Protein AF-A0A5M8F4C6-F1 (afdb_monomer)

pLDDT: mean 90.22, std 7.35, range [45.31, 97.31]

Organism: Pseudomonas veronii (NCBI:txid76761)

Solvent-accessible surface area (backbone atoms only — not comparable to full-atom values): 16164 Å² total; per-residue (Å²): 111,45,66,33,50,52,46,32,44,52,56,69,67,57,53,70,74,56,100,53,28,36,60,46,77,47,70,66,42,75,65,40,50,53,27,47,60,62,47,60,88,54,59,69,61,54,20,47,75,80,41,77,49,84,51,96,75,35,29,40,40,31,36,36,54,23,84,49,86,56,13,32,74,28,69,34,70,59,56,46,43,74,74,37,35,48,42,15,62,27,39,79,83,66,48,41,36,30,57,75,73,75,42,43,77,85,50,94,78,77,53,72,68,57,56,48,50,51,51,52,14,48,48,45,46,53,48,55,73,56,32,82,43,71,46,66,77,92,38,90,39,20,31,41,30,30,31,49,38,73,60,59,91,89,42,72,63,46,76,47,82,38,52,33,57,64,56,67,71,52,72,82,37,79,85,70,73,60,65,59,56,52,57,71,65,33,74,94,44,69,86,44,86,66,44,70,58,53,52,50,34,45,36,35,18,50,30,53,52,47,66,76,44,66,86,49,93,55,52,35,46,46,51,45,65,43,39,68,56,31,53,50,44,23,50,51,50,50,51,51,53,56,49,51,55,52,50,54,50,51,53,50,52,52,55,49,51,53,52,53,49,51,53,51,51,52,49,53,50,50,53,49,53,52,53,59,62,46,50,61,54,56,51,51,53,50,58,52,52,67,73,73,109

Nearest PDB structures (foldseek):
  4bid-assembly2_B  TM=5.386E-01  e=2.184E+00  Homo sapiens
  5up3-assembly2_B  TM=4.422E-01  e=2.310E+00  Homo sapiens
  6oyt-assembly2_D  TM=5.563E-01  e=5.663E+00  Homo sapiens
  5v24-assembly1_A  TM=2.985E-01  e=3.825E+00  Homo sapiens

Secondary structure (DSSP, 8-state):
-HHHHHHHHHHTT----BTTEEEEEE---HHHHHHHHHHTT--GGG-EEEEEEE-SS-EEEEEEPPEETTEEEESSHHHHHHH-GGGGGT---SSEEETTTTEETT-SS--HHHHHHHHHHHHHHHHHHHSSEEE-SS-SS--EEEEEEPPBTTBPPEEEEEE----GGGGGS----HHHHHHHH-GGGTTSTTHHHHHHHHHHHHHHHHHHTTTSS-HHHHHHHTHHHHHHHHHHHHHHHHHHHHHHHHHHHHHHHHHHHHHHHHHHHHHHHHHHHHHHHHHHHHHHHHTT-

Foldseek 3Di:
DLVLVLQLCVQQPNADQDPQKGKHKFADDPSNVVSVVVVPPPPCQQWDWPDWDDDNGITITIIRGHPDLQADEAAAPQRVLVVALVLQALDDRARYAHSVVSDHPPDPDDDPLVVLSNVLSVVLVLQCLLAPDWDPDPDPRHIWGKFWDPDDVPRHIDIDTARSRDGSCLSVFDDPDVVVSCVLSPPVCPPPPCSVVLSNLLSNLLVVQCVVPVVDPHSNSSCSRCVVSSVVSSVVSVVVVVVVVVVVVVVVVVVVVVVVVVVVVVVVVVVVVVVVVVVVVVVVVVVVVVVVD

Radius of gyration: 36.65 Å; Cα contacts (8 Å, |Δi|>4): 380; chains: 1; bounding box: 107×31×112 Å

Sequence (293 aa):
MFSNVVALYRAIGAPPIEDGVIRYEGMPTPDIIGTLRMCDGLPAAYGKFEHCSEEADSLDIEFRLPSNESGRFYANLGEFVARNGSLGKGQFPSNVYIVELCWADSDDTEPPTIKALRRVCRLIELLALLAIGVDKDSSQDGFNLFFALPPDGAKPPRTFLLPTQVDAKVLDYELNHLSLLEEILNRKNENKAHLSERKLMIRMAVASVIEKFESEPNLFLVIVREWREVLATYRANLQTYVYSFSFERARREVAQAEIDYGTKLSGVLGDIAGKMLALPISLAGLVVLEKTT

Structure (mmCIF, N/CA/C/O backbone):
data_AF-A0A5M8F4C6-F1
#
_entry.id   AF-A0A5M8F4C6-F1
#
loop_
_atom_site.group_PDB
_atom_site.id
_atom_site.type_symbol
_atom_site.label_atom_id
_atom_site.label_alt_id
_atom_site.label_comp_id
_atom_site.label_asym_id
_atom_site.label_entity_id
_atom_site.label_seq_id
_atom_site.pdbx_PDB_ins_code
_atom_site.Cartn_x
_atom_site.Cartn_y
_atom_site.Cartn_z
_atom_site.occupancy
_atom_site.B_iso_or_equiv
_atom_site.auth_seq_id
_atom_site.auth_comp_id
_atom_site.auth_asym_id
_atom_site.auth_atom_id
_atom_site.pdbx_PDB_model_num
ATOM 1 N N . MET A 1 1 ? 1.045 1.557 -25.525 1.00 89.50 1 MET A N 1
ATOM 2 C CA . MET A 1 1 ? 2.133 2.448 -25.998 1.00 89.50 1 MET A CA 1
ATOM 3 C C . MET A 1 1 ? 3.427 2.104 -25.280 1.00 89.50 1 MET A C 1
ATOM 5 O O . MET A 1 1 ? 4.300 1.558 -25.932 1.00 89.50 1 MET A O 1
ATOM 9 N N . PHE A 1 2 ? 3.531 2.285 -23.957 1.00 94.88 2 PHE A N 1
ATOM 10 C CA . PHE A 1 2 ? 4.700 1.812 -23.195 1.00 94.88 2 PHE A CA 1
ATOM 11 C C . PHE A 1 2 ? 4.947 0.298 -23.330 1.00 94.88 2 PHE A C 1
ATOM 13 O O . PHE A 1 2 ? 6.076 -0.135 -23.533 1.00 94.88 2 PHE A O 1
ATOM 20 N N . SER A 1 3 ? 3.872 -0.494 -23.347 1.00 94.81 3 SER A N 1
ATOM 21 C CA . SER A 1 3 ? 3.888 -1.932 -23.655 1.00 94.81 3 SER A CA 1
ATOM 22 C C . SER A 1 3 ? 4.662 -2.297 -24.932 1.00 94.81 3 SER A C 1
ATOM 24 O O . SER A 1 3 ? 5.288 -3.348 -24.979 1.00 94.81 3 SER A O 1
ATOM 26 N N . ASN A 1 4 ? 4.655 -1.433 -25.957 1.00 95.00 4 ASN A N 1
ATOM 27 C CA . ASN A 1 4 ? 5.359 -1.679 -27.220 1.00 95.00 4 ASN A CA 1
ATOM 28 C C . ASN A 1 4 ? 6.875 -1.548 -27.027 1.00 95.00 4 ASN A C 1
ATOM 30 O O . ASN A 1 4 ? 7.632 -2.358 -27.544 1.00 95.00 4 ASN A O 1
ATOM 34 N N . VAL A 1 5 ? 7.306 -0.567 -26.227 1.00 96.00 5 VAL A N 1
ATOM 35 C CA . VAL A 1 5 ? 8.717 -0.357 -25.865 1.00 96.00 5 VAL A CA 1
ATOM 36 C C . VAL A 1 5 ? 9.234 -1.535 -25.045 1.00 96.00 5 VAL A C 1
ATOM 38 O O . VAL A 1 5 ? 10.330 -2.029 -25.287 1.00 96.00 5 VAL A O 1
ATOM 41 N N . VAL A 1 6 ? 8.422 -2.026 -24.104 1.00 96.88 6 VAL A N 1
ATOM 42 C CA . VAL A 1 6 ? 8.736 -3.238 -23.338 1.00 96.88 6 VAL A CA 1
ATOM 43 C C . VAL A 1 6 ? 8.822 -4.463 -24.251 1.00 96.88 6 VAL A C 1
ATOM 45 O O . VAL A 1 6 ? 9.735 -5.271 -24.095 1.00 96.88 6 VAL A O 1
ATOM 48 N N . ALA A 1 7 ? 7.906 -4.601 -25.214 1.00 95.81 7 ALA A N 1
ATOM 49 C CA . ALA A 1 7 ? 7.938 -5.693 -26.183 1.00 95.81 7 ALA A CA 1
ATOM 50 C C . ALA A 1 7 ? 9.213 -5.654 -27.036 1.00 95.81 7 ALA A C 1
ATOM 52 O O . ALA A 1 7 ? 9.876 -6.680 -27.149 1.00 95.81 7 ALA A O 1
ATOM 53 N N . LEU A 1 8 ? 9.605 -4.478 -27.543 1.00 96.00 8 LEU A N 1
ATOM 54 C CA . LEU A 1 8 ? 10.867 -4.297 -28.265 1.00 96.00 8 LEU A CA 1
ATOM 55 C C . LEU A 1 8 ? 12.067 -4.668 -27.385 1.00 96.00 8 LEU A C 1
ATOM 57 O O . LEU A 1 8 ? 12.893 -5.471 -27.802 1.00 96.00 8 LEU A O 1
ATOM 61 N N . TYR A 1 9 ? 12.129 -4.148 -26.153 1.00 96.81 9 TYR A N 1
ATOM 62 C CA . TYR A 1 9 ? 13.202 -4.452 -25.198 1.00 96.81 9 TYR A CA 1
ATOM 63 C C . TYR A 1 9 ? 13.353 -5.960 -24.944 1.00 96.81 9 TYR A C 1
ATOM 65 O O . TYR A 1 9 ? 14.467 -6.480 -24.910 1.00 96.81 9 TYR A O 1
ATOM 73 N N . ARG A 1 10 ? 12.232 -6.676 -24.797 1.00 96.19 10 ARG A N 1
ATOM 74 C CA . ARG A 1 10 ? 12.213 -8.136 -24.629 1.00 96.19 10 ARG A CA 1
ATOM 75 C C . ARG A 1 10 ? 12.634 -8.867 -25.907 1.00 96.19 10 ARG A C 1
ATOM 77 O O . ARG A 1 10 ? 13.444 -9.786 -25.818 1.00 96.19 10 ARG A O 1
ATOM 84 N N . ALA A 1 11 ? 12.124 -8.455 -27.068 1.00 95.75 11 ALA A N 1
ATOM 85 C CA . ALA A 1 11 ? 12.386 -9.096 -28.359 1.00 95.75 11 ALA A CA 1
ATOM 86 C C . ALA A 1 11 ? 13.872 -9.049 -28.748 1.00 95.75 11 ALA A C 1
ATOM 88 O O . ALA A 1 11 ? 14.409 -10.023 -29.270 1.00 95.75 11 ALA A O 1
ATOM 89 N N . ILE A 1 12 ? 14.562 -7.951 -28.427 1.00 95.00 12 ILE A N 1
ATOM 90 C CA . ILE A 1 12 ? 16.006 -7.799 -28.674 1.00 95.00 12 ILE A CA 1
ATOM 91 C C . ILE A 1 12 ? 16.887 -8.458 -27.593 1.00 95.00 12 ILE A C 1
ATOM 93 O O . ILE A 1 12 ? 18.099 -8.261 -27.569 1.00 95.00 12 ILE A O 1
ATOM 97 N N . GLY A 1 13 ? 16.296 -9.246 -26.688 1.00 94.19 13 GLY A N 1
ATOM 98 C CA . GLY A 1 13 ? 17.025 -10.044 -25.699 1.00 94.19 13 GLY A CA 1
ATOM 99 C C . GLY A 1 13 ? 17.333 -9.338 -24.378 1.00 94.19 13 GLY A C 1
ATOM 100 O O . GLY A 1 13 ? 18.226 -9.786 -23.665 1.00 94.19 13 GLY A O 1
ATOM 101 N N . ALA A 1 14 ? 16.605 -8.267 -24.036 1.00 95.12 14 ALA A N 1
ATOM 102 C CA . ALA A 1 14 ? 16.775 -7.497 -22.800 1.00 95.12 14 ALA A CA 1
ATOM 103 C C . ALA A 1 14 ? 18.234 -7.047 -22.545 1.00 95.12 14 ALA A C 1
ATOM 105 O O . ALA A 1 14 ? 18.819 -7.388 -21.512 1.00 95.12 14 ALA A O 1
ATOM 106 N N . PRO A 1 15 ? 18.842 -6.281 -23.474 1.00 95.50 15 PRO A N 1
ATOM 107 C CA . PRO A 1 15 ? 20.208 -5.790 -23.330 1.00 95.50 15 PRO A CA 1
ATOM 108 C C . PRO A 1 15 ? 20.369 -4.922 -22.070 1.00 95.50 15 PRO A C 1
ATOM 110 O O . PRO A 1 15 ? 19.382 -4.408 -21.521 1.00 95.50 15 PRO A O 1
ATOM 113 N N . PRO A 1 16 ? 21.610 -4.730 -21.593 1.00 94.31 16 PRO A N 1
ATOM 114 C CA . PRO A 1 16 ? 21.874 -3.809 -20.497 1.00 94.31 16 PRO A CA 1
ATOM 115 C C . PRO A 1 16 ? 21.405 -2.392 -20.855 1.00 94.31 16 PRO A C 1
ATOM 117 O O . PRO A 1 16 ? 21.488 -1.958 -22.004 1.00 94.31 16 PRO A O 1
ATOM 120 N N . ILE A 1 17 ? 20.898 -1.680 -19.849 1.00 95.19 17 ILE A N 1
ATOM 121 C CA . ILE A 1 17 ? 20.478 -0.284 -19.977 1.00 95.19 17 ILE A CA 1
ATOM 122 C C . ILE A 1 17 ? 21.630 0.594 -19.484 1.00 95.19 17 ILE A C 1
ATOM 124 O O . ILE A 1 17 ? 21.911 0.629 -18.286 1.00 95.19 17 ILE A O 1
ATOM 128 N N . GLU A 1 18 ? 22.269 1.321 -20.396 1.00 94.00 18 GLU A N 1
ATOM 129 C CA . GLU A 1 18 ? 23.389 2.223 -20.111 1.00 94.00 18 GLU A CA 1
ATOM 130 C C . GLU A 1 18 ? 22.936 3.669 -20.322 1.00 94.00 18 GLU A C 1
ATOM 132 O O . GLU A 1 18 ? 22.493 4.033 -21.407 1.00 94.00 18 GLU A O 1
ATOM 137 N N . ASP A 1 19 ? 22.965 4.494 -19.271 1.00 90.75 19 ASP A N 1
ATOM 138 C CA . ASP A 1 19 ? 22.516 5.898 -19.313 1.00 90.75 19 ASP A CA 1
ATOM 139 C C . ASP A 1 19 ? 21.110 6.105 -19.924 1.00 90.75 19 ASP A C 1
ATOM 141 O O . ASP A 1 19 ? 20.799 7.123 -20.553 1.00 90.75 19 ASP A O 1
ATOM 145 N N . GLY A 1 20 ? 20.226 5.123 -19.706 1.00 92.12 20 GLY A N 1
ATOM 146 C CA . GLY A 1 20 ? 18.858 5.114 -20.230 1.00 92.12 20 GLY A CA 1
ATOM 147 C C . GLY A 1 20 ? 18.755 4.738 -21.709 1.00 92.12 20 GLY A C 1
ATOM 148 O O . GLY A 1 20 ? 17.712 4.972 -22.317 1.00 92.12 20 GLY A O 1
ATOM 149 N N . VAL A 1 21 ? 19.810 4.174 -22.292 1.00 95.88 21 VAL A N 1
ATOM 150 C CA . VAL A 1 21 ? 19.875 3.731 -23.684 1.00 95.88 21 VAL A CA 1
ATOM 151 C C . VAL A 1 21 ? 20.092 2.221 -23.729 1.00 95.88 21 VAL A C 1
ATOM 153 O O . VAL A 1 21 ? 20.826 1.658 -22.919 1.00 95.8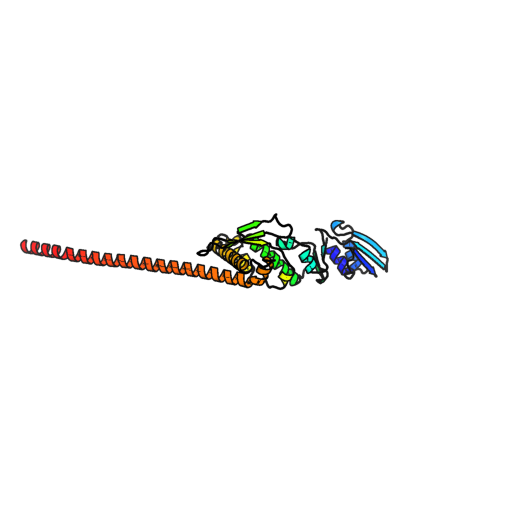8 21 VAL A O 1
ATOM 156 N N . ILE A 1 22 ? 19.419 1.567 -24.670 1.00 96.50 22 ILE A N 1
ATOM 157 C CA . ILE A 1 22 ? 19.623 0.158 -25.005 1.00 96.50 22 ILE A CA 1
ATOM 158 C C . ILE A 1 22 ? 20.240 0.060 -26.391 1.00 96.50 22 ILE A C 1
ATOM 160 O O . ILE A 1 22 ? 19.887 0.834 -27.285 1.00 96.50 22 ILE A O 1
ATOM 164 N N . ARG A 1 23 ? 21.152 -0.898 -26.553 1.00 96.81 23 ARG A N 1
ATOM 165 C CA . ARG A 1 23 ? 21.832 -1.176 -27.817 1.00 96.81 23 ARG A CA 1
ATOM 166 C C . ARG A 1 23 ? 21.650 -2.630 -28.209 1.00 96.81 23 ARG A C 1
ATOM 168 O O . ARG A 1 23 ? 21.710 -3.511 -27.350 1.00 96.81 23 ARG A O 1
ATOM 175 N N . TYR A 1 24 ? 21.432 -2.864 -29.493 1.00 96.06 24 TYR A N 1
ATOM 176 C CA . TYR A 1 24 ? 21.318 -4.195 -30.069 1.00 96.06 24 TYR A CA 1
ATOM 177 C C . TYR A 1 24 ? 21.951 -4.217 -31.454 1.00 96.06 24 TYR A C 1
ATOM 179 O O . TYR A 1 24 ? 21.626 -3.375 -32.280 1.00 96.06 24 TYR A O 1
ATOM 187 N N . GLU A 1 25 ? 22.786 -5.222 -31.697 1.00 95.25 25 GLU A N 1
ATOM 188 C CA . GLU A 1 25 ? 23.365 -5.530 -33.001 1.00 95.25 25 GLU A CA 1
ATOM 189 C C . GLU A 1 25 ? 23.147 -7.027 -33.261 1.00 95.25 25 GLU A C 1
ATOM 191 O O . GLU A 1 25 ? 23.550 -7.871 -32.451 1.00 95.25 25 GLU A O 1
ATOM 196 N N . GLY A 1 26 ? 22.461 -7.382 -34.347 1.00 93.94 26 GLY A N 1
ATOM 197 C CA . GLY A 1 26 ? 22.163 -8.783 -34.643 1.00 93.94 26 GLY A CA 1
ATOM 198 C C . GLY A 1 26 ? 21.270 -9.010 -35.858 1.00 93.94 26 GLY A C 1
ATOM 199 O O . GLY A 1 26 ? 21.045 -8.117 -36.666 1.00 93.94 26 GLY A O 1
ATOM 200 N N . MET A 1 27 ? 20.765 -10.237 -36.004 1.00 93.00 27 MET A N 1
ATOM 201 C CA . MET A 1 27 ? 19.901 -10.613 -37.128 1.00 93.00 27 MET A CA 1
ATOM 202 C C . MET A 1 27 ? 18.476 -10.058 -36.950 1.00 93.00 27 MET A C 1
ATOM 204 O O . MET A 1 27 ? 17.870 -10.282 -35.895 1.00 93.00 27 MET A O 1
ATOM 208 N N . PRO A 1 28 ? 17.873 -9.444 -37.984 1.00 92.94 28 PRO A N 1
ATOM 209 C CA . PRO A 1 28 ? 16.474 -9.039 -37.940 1.00 92.94 28 PRO A CA 1
ATOM 210 C C . PRO A 1 28 ? 15.563 -10.275 -37.935 1.00 92.94 28 PRO A C 1
ATOM 212 O O . PRO A 1 28 ? 15.425 -10.982 -38.934 1.00 92.94 28 PRO A O 1
ATOM 215 N N . THR A 1 29 ? 14.914 -10.558 -36.805 1.00 93.75 29 THR A N 1
ATOM 216 C CA . THR A 1 29 ? 13.866 -11.591 -36.740 1.00 93.75 29 THR A CA 1
ATOM 217 C C . THR A 1 29 ? 12.488 -10.973 -37.000 1.00 93.75 29 THR A C 1
ATOM 219 O O . THR A 1 29 ? 12.286 -9.795 -36.698 1.00 93.75 29 THR A O 1
ATOM 222 N N . PRO A 1 30 ? 11.496 -11.736 -37.504 1.00 92.69 30 PRO A N 1
ATOM 223 C CA . PRO A 1 30 ? 10.143 -11.212 -37.708 1.00 92.69 30 PRO A CA 1
ATOM 224 C C . PRO A 1 30 ? 9.510 -10.608 -36.444 1.00 92.69 30 PRO A C 1
ATOM 226 O O . PRO A 1 30 ? 8.735 -9.661 -36.543 1.00 92.69 30 PRO A O 1
ATOM 229 N N . ASP A 1 31 ? 9.860 -11.134 -35.266 1.00 93.75 31 ASP A N 1
ATOM 230 C CA . ASP A 1 31 ? 9.397 -10.631 -33.968 1.00 93.75 31 ASP A CA 1
ATOM 231 C C . ASP A 1 31 ? 10.028 -9.272 -33.615 1.00 93.75 31 ASP A C 1
ATOM 233 O O . ASP A 1 31 ? 9.321 -8.315 -33.287 1.00 93.75 31 ASP A O 1
ATOM 237 N N . ILE A 1 32 ? 11.351 -9.142 -33.782 1.00 94.19 32 ILE A N 1
ATOM 238 C CA . ILE A 1 32 ? 12.057 -7.870 -33.567 1.00 94.19 32 ILE A CA 1
ATOM 239 C C . ILE A 1 32 ? 11.550 -6.808 -34.547 1.00 94.19 32 ILE A C 1
ATOM 241 O O . ILE A 1 32 ? 11.232 -5.697 -34.136 1.00 94.19 32 ILE A O 1
ATOM 245 N N . ILE A 1 33 ? 11.399 -7.143 -35.830 1.00 93.38 33 ILE A N 1
ATOM 246 C CA . ILE A 1 33 ? 10.886 -6.192 -36.823 1.00 93.38 33 ILE A CA 1
ATOM 247 C C . ILE A 1 33 ? 9.436 -5.806 -36.513 1.00 93.38 33 ILE A C 1
ATOM 249 O O . ILE A 1 33 ? 9.089 -4.627 -36.567 1.00 93.38 33 ILE A O 1
ATOM 253 N N . GLY A 1 34 ? 8.587 -6.765 -36.131 1.00 93.50 34 GLY A N 1
ATOM 254 C CA . GLY A 1 34 ? 7.210 -6.485 -35.726 1.00 93.50 34 GLY A CA 1
ATOM 255 C C . GLY A 1 34 ? 7.132 -5.509 -34.549 1.00 93.50 34 GLY A C 1
ATOM 256 O O . GLY A 1 34 ? 6.378 -4.537 -34.603 1.00 93.50 34 GLY A O 1
ATOM 257 N N . THR A 1 35 ? 7.943 -5.723 -33.510 1.00 93.94 35 THR A N 1
ATOM 258 C CA . THR A 1 35 ? 8.003 -4.833 -32.338 1.00 93.94 35 THR A CA 1
ATOM 259 C C . THR A 1 35 ? 8.628 -3.476 -32.646 1.00 93.94 35 THR A C 1
ATOM 261 O O . THR A 1 35 ? 8.115 -2.460 -32.177 1.00 93.94 35 THR A O 1
ATOM 264 N N . LEU A 1 36 ? 9.642 -3.425 -33.509 1.00 93.38 36 LEU A N 1
ATOM 265 C CA . LEU A 1 36 ? 10.260 -2.187 -33.980 1.00 93.38 36 LEU A CA 1
ATOM 266 C C . LEU A 1 36 ? 9.250 -1.302 -34.722 1.00 93.38 36 LEU A C 1
ATOM 268 O O . LEU A 1 36 ? 9.090 -0.134 -34.375 1.00 93.38 36 LEU A O 1
ATOM 272 N N . ARG A 1 37 ? 8.467 -1.873 -35.647 1.00 93.44 37 ARG A N 1
ATOM 273 C CA . ARG A 1 37 ? 7.394 -1.140 -36.348 1.00 93.44 37 ARG A CA 1
ATOM 274 C C . ARG A 1 37 ? 6.289 -0.644 -35.412 1.00 93.44 37 ARG A C 1
ATOM 276 O O . ARG A 1 37 ? 5.663 0.369 -35.697 1.00 93.44 37 ARG A O 1
ATOM 283 N N . MET A 1 38 ? 6.035 -1.320 -34.288 1.00 91.69 38 MET A N 1
ATOM 284 C CA . MET A 1 38 ? 5.097 -0.832 -33.260 1.00 91.69 38 MET A CA 1
ATOM 285 C C . MET A 1 38 ? 5.646 0.345 -32.440 1.00 91.69 38 MET A C 1
ATOM 287 O O . MET A 1 38 ? 4.874 1.018 -31.745 1.00 91.69 38 MET A O 1
ATOM 291 N N . CYS A 1 39 ? 6.962 0.558 -32.478 1.00 91.56 39 CYS A N 1
ATOM 292 C CA . CYS A 1 39 ? 7.637 1.702 -31.878 1.00 91.56 39 CYS A CA 1
ATOM 293 C C . CYS A 1 39 ? 7.785 2.880 -32.855 1.00 91.56 39 CYS A C 1
ATOM 295 O O . CYS A 1 39 ? 7.960 4.015 -32.401 1.00 91.56 39 CYS A O 1
ATOM 297 N N . ASP A 1 40 ? 7.645 2.644 -34.164 1.00 86.38 40 ASP A N 1
ATOM 298 C CA . ASP A 1 40 ? 7.633 3.699 -35.176 1.00 86.38 40 ASP A CA 1
ATOM 299 C C . ASP A 1 40 ? 6.468 4.672 -34.941 1.00 86.38 40 ASP A C 1
ATOM 301 O O . ASP A 1 40 ? 5.300 4.297 -34.837 1.00 86.38 40 ASP A O 1
ATOM 305 N N . GLY A 1 41 ? 6.789 5.963 -34.842 1.00 82.50 41 GLY A N 1
ATOM 306 C CA . GLY A 1 41 ? 5.794 7.017 -34.635 1.00 82.50 41 GLY A CA 1
ATOM 307 C C . GLY A 1 41 ? 5.247 7.125 -33.208 1.00 82.50 41 GLY A C 1
ATOM 308 O O . GLY A 1 41 ? 4.307 7.894 -32.984 1.00 82.50 41 GLY A O 1
ATOM 309 N N . LEU A 1 42 ? 5.823 6.416 -32.227 1.00 89.81 42 LEU A N 1
ATOM 310 C CA . LEU A 1 42 ? 5.516 6.685 -30.823 1.00 89.81 42 LEU A CA 1
ATOM 311 C C . LEU A 1 42 ? 5.891 8.134 -30.455 1.00 89.81 42 LEU A C 1
ATOM 313 O O . LEU A 1 42 ? 6.923 8.645 -30.898 1.00 89.81 42 LEU A O 1
ATOM 317 N N . PRO A 1 43 ? 5.093 8.812 -29.607 1.00 91.69 43 PRO A N 1
ATOM 318 C CA . PRO A 1 43 ? 5.488 10.097 -29.047 1.00 91.69 43 PRO A CA 1
ATOM 319 C C . PRO A 1 43 ? 6.832 9.988 -28.320 1.00 91.69 43 PRO A C 1
ATOM 321 O O . PRO A 1 43 ? 7.051 9.027 -27.585 1.00 91.69 43 PRO A O 1
ATOM 324 N N . ALA A 1 44 ? 7.672 11.023 -28.421 1.00 89.12 44 ALA A N 1
ATOM 325 C CA . ALA A 1 44 ? 9.001 11.060 -27.794 1.00 89.12 44 ALA A CA 1
ATOM 326 C C . ALA A 1 44 ? 8.992 10.800 -26.272 1.00 89.12 44 ALA A C 1
ATOM 328 O O . ALA A 1 44 ? 10.007 10.420 -25.693 1.00 89.12 44 ALA A O 1
ATOM 329 N N . ALA A 1 45 ? 7.840 10.978 -25.614 1.00 92.38 45 ALA A N 1
ATOM 330 C CA . ALA A 1 45 ? 7.646 10.644 -24.207 1.00 92.38 45 ALA A CA 1
ATOM 331 C C . ALA A 1 45 ? 7.841 9.146 -23.898 1.00 92.38 45 ALA A C 1
ATOM 333 O O . ALA A 1 45 ? 8.238 8.825 -22.781 1.00 92.38 45 ALA A O 1
ATOM 334 N N . TYR A 1 46 ? 7.616 8.252 -24.868 1.00 92.75 46 TYR A N 1
ATOM 335 C CA . TYR A 1 46 ? 7.817 6.802 -24.741 1.00 92.75 46 TYR A CA 1
ATOM 336 C C . TYR A 1 46 ? 9.223 6.343 -25.155 1.00 92.75 46 TYR A C 1
ATOM 338 O O . TYR A 1 46 ? 9.495 5.148 -25.167 1.00 92.75 46 TYR A O 1
ATOM 346 N N . GLY A 1 47 ? 10.122 7.277 -25.461 1.00 91.44 47 GLY A N 1
ATOM 347 C CA . GLY A 1 47 ? 11.463 6.987 -25.950 1.00 91.44 47 GLY A CA 1
ATOM 348 C C . GLY A 1 47 ? 11.654 7.408 -27.402 1.00 91.44 47 GLY A C 1
ATOM 349 O O . GLY A 1 47 ? 10.728 7.884 -28.062 1.00 91.44 47 GLY A O 1
ATOM 350 N N . LYS A 1 48 ? 12.889 7.284 -27.881 1.00 93.19 48 LYS A N 1
ATOM 351 C CA . LYS A 1 48 ? 13.275 7.661 -29.245 1.00 93.19 48 LYS A CA 1
ATOM 352 C C . LYS A 1 48 ? 14.390 6.753 -29.754 1.00 93.19 48 LYS A C 1
ATOM 354 O O . LYS A 1 48 ? 15.299 6.417 -28.997 1.00 93.19 48 LYS A O 1
ATOM 359 N N . PHE A 1 49 ? 14.353 6.428 -31.041 1.00 92.94 49 PHE A N 1
ATOM 360 C CA . PHE A 1 49 ? 15.513 5.870 -31.730 1.00 92.94 49 PHE A CA 1
ATOM 361 C C . PHE A 1 49 ? 16.576 6.965 -31.865 1.00 92.94 49 PHE A C 1
ATOM 363 O O . PHE A 1 49 ? 16.297 8.049 -32.382 1.00 92.94 49 PHE A O 1
ATOM 370 N N . GLU A 1 50 ? 17.771 6.706 -31.345 1.00 92.69 50 GLU A N 1
ATOM 371 C CA . GLU A 1 50 ? 18.958 7.537 -31.583 1.00 92.69 50 GLU A CA 1
ATOM 372 C C . GLU A 1 50 ? 19.702 7.037 -32.823 1.00 92.69 50 GLU A C 1
ATOM 374 O O . GLU A 1 50 ? 20.170 7.843 -33.627 1.00 92.69 50 GLU A O 1
ATOM 379 N N . HIS A 1 51 ? 19.699 5.717 -33.022 1.00 92.69 51 HIS A N 1
ATOM 380 C CA . HIS A 1 51 ? 20.162 5.050 -34.226 1.00 92.69 51 HIS A CA 1
ATOM 381 C C . HIS A 1 51 ? 19.252 3.861 -34.555 1.00 92.69 51 HIS A C 1
ATOM 383 O O . HIS A 1 51 ? 18.750 3.180 -33.661 1.00 92.69 51 HIS A O 1
ATOM 389 N N . CYS A 1 52 ? 19.011 3.634 -35.842 1.00 92.81 52 CYS A N 1
ATOM 390 C CA . CYS A 1 52 ? 18.325 2.450 -36.340 1.00 92.81 52 CYS A CA 1
ATOM 391 C C . CYS A 1 52 ? 18.787 2.205 -37.779 1.00 92.81 52 CYS A C 1
ATOM 393 O O . CYS A 1 52 ? 18.500 3.021 -38.658 1.00 92.81 52 CYS A O 1
ATOM 395 N N . SER A 1 53 ? 19.491 1.102 -38.011 1.00 92.56 53 SER A N 1
ATOM 396 C CA . SER A 1 53 ? 19.902 0.640 -39.335 1.00 92.56 53 SER A CA 1
ATOM 397 C C . SER A 1 53 ? 19.371 -0.769 -39.555 1.00 92.56 53 SER A C 1
ATOM 399 O O . SER A 1 53 ? 19.682 -1.678 -38.791 1.00 92.56 53 SER A O 1
ATOM 401 N N . GLU A 1 54 ? 18.545 -0.940 -40.583 1.00 91.19 54 GLU A N 1
ATOM 402 C CA . GLU A 1 54 ? 17.914 -2.212 -40.932 1.00 91.19 54 GLU A CA 1
ATOM 403 C C . GLU A 1 54 ? 18.362 -2.628 -42.337 1.00 91.19 54 GLU A C 1
ATOM 405 O O . GLU A 1 54 ? 18.020 -1.987 -43.333 1.00 91.19 54 GLU A O 1
ATOM 410 N N . GLU A 1 55 ? 19.126 -3.714 -42.408 1.00 89.56 55 GLU A N 1
ATOM 411 C CA . GLU A 1 55 ? 19.553 -4.391 -43.630 1.00 89.56 55 GLU A CA 1
ATOM 412 C C . GLU A 1 55 ? 18.983 -5.819 -43.667 1.00 89.56 55 GLU A C 1
ATOM 414 O O . GLU A 1 55 ? 18.396 -6.298 -42.699 1.00 89.56 55 GLU A O 1
ATOM 419 N N . ALA A 1 56 ? 19.144 -6.530 -44.788 1.00 85.00 56 ALA A N 1
ATOM 420 C CA . ALA A 1 56 ? 18.568 -7.871 -44.953 1.00 85.00 56 ALA A CA 1
ATOM 421 C C . ALA A 1 56 ? 19.069 -8.887 -43.904 1.00 85.00 56 ALA A C 1
ATOM 423 O O . ALA A 1 56 ? 18.283 -9.705 -43.432 1.00 85.00 56 ALA A O 1
ATOM 424 N N . ASP A 1 57 ? 20.348 -8.797 -43.526 1.00 90.81 57 ASP A N 1
ATOM 425 C CA . ASP A 1 57 ? 21.020 -9.734 -42.614 1.00 90.81 57 ASP A CA 1
ATOM 426 C C . ASP A 1 57 ? 21.612 -9.037 -41.372 1.00 90.81 57 ASP A C 1
ATOM 428 O O . ASP A 1 57 ? 22.376 -9.641 -40.624 1.00 90.81 57 ASP A O 1
ATOM 432 N N . SER A 1 58 ? 21.299 -7.759 -41.146 1.00 92.88 58 SER A N 1
ATOM 433 C CA . SER A 1 58 ? 21.849 -6.991 -40.025 1.00 92.88 58 SER A CA 1
ATOM 434 C C . SER A 1 58 ? 20.857 -5.948 -39.527 1.00 92.88 58 SER A C 1
ATOM 436 O O . SER A 1 58 ? 20.190 -5.280 -40.315 1.00 92.88 58 SER A O 1
ATOM 438 N N . LEU A 1 59 ? 20.765 -5.811 -38.211 1.00 94.38 59 LEU A N 1
ATOM 439 C CA . LEU A 1 59 ? 19.945 -4.833 -37.521 1.00 94.38 59 LEU A CA 1
ATOM 440 C C . LEU A 1 59 ? 20.755 -4.223 -36.381 1.00 94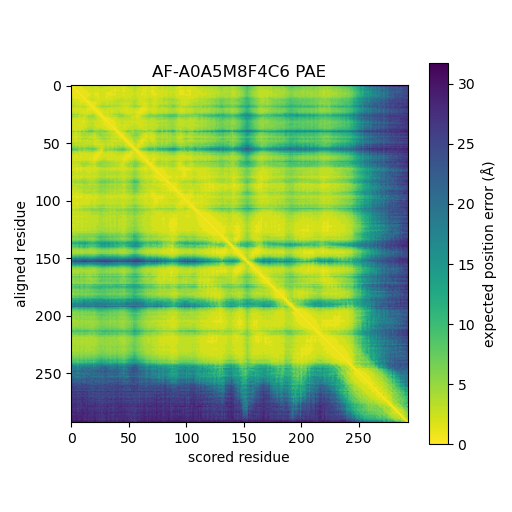.38 59 LEU A C 1
ATOM 442 O O . LEU A 1 59 ? 21.157 -4.935 -35.461 1.00 94.38 59 LEU A O 1
ATOM 446 N N . ASP A 1 60 ? 20.943 -2.909 -36.447 1.00 95.81 60 ASP A N 1
ATOM 447 C CA . ASP A 1 60 ? 21.581 -2.100 -35.409 1.00 95.81 60 ASP A CA 1
ATOM 448 C C . ASP A 1 60 ? 20.562 -1.099 -34.851 1.00 95.81 60 ASP A C 1
ATOM 450 O O . ASP A 1 60 ? 19.944 -0.334 -35.598 1.00 95.81 60 ASP A O 1
ATOM 454 N N . ILE A 1 61 ? 20.342 -1.137 -33.538 1.00 95.31 61 ILE A N 1
ATOM 455 C CA . ILE A 1 61 ? 19.379 -0.300 -32.826 1.00 95.31 61 ILE A CA 1
ATOM 456 C C . ILE A 1 61 ? 20.071 0.353 -31.636 1.00 95.31 61 ILE A C 1
ATOM 458 O O . ILE A 1 61 ? 20.555 -0.327 -30.733 1.00 95.31 61 ILE A O 1
ATOM 462 N N . GLU A 1 62 ? 19.966 1.677 -31.558 1.00 96.50 62 GLU A N 1
ATOM 463 C CA . GLU A 1 62 ? 20.196 2.448 -30.342 1.00 96.50 62 GLU A CA 1
ATOM 464 C C . GLU A 1 62 ? 18.899 3.166 -29.967 1.00 96.50 62 GLU A C 1
ATOM 466 O O . GLU A 1 62 ? 18.442 4.080 -30.662 1.00 96.50 62 GLU A O 1
ATOM 471 N N . PHE A 1 63 ? 18.278 2.748 -28.865 1.00 95.31 63 PHE A N 1
ATOM 472 C CA . PHE A 1 63 ? 16.994 3.285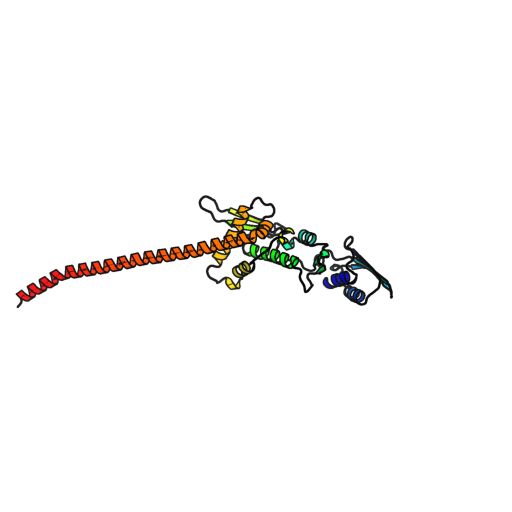 -28.424 1.00 95.31 63 PHE A CA 1
ATOM 473 C C . PHE A 1 63 ? 17.111 3.897 -27.032 1.00 95.31 63 PHE A C 1
ATOM 475 O O . PHE A 1 63 ? 17.496 3.235 -26.068 1.00 95.31 63 PHE A O 1
ATOM 482 N N . ARG A 1 64 ? 16.728 5.168 -26.896 1.00 95.56 64 ARG A N 1
ATOM 483 C CA . ARG A 1 64 ? 16.627 5.836 -25.598 1.00 95.56 64 ARG A CA 1
ATOM 484 C C . ARG A 1 64 ? 15.285 5.516 -24.959 1.00 95.56 64 ARG A C 1
ATOM 486 O O . ARG A 1 64 ? 14.239 5.912 -25.475 1.00 95.56 64 ARG A O 1
ATOM 493 N N . LEU A 1 65 ? 15.334 4.852 -23.813 1.00 95.56 65 LEU A N 1
ATOM 494 C CA . LEU A 1 65 ? 14.171 4.467 -23.028 1.00 95.56 65 LEU A CA 1
ATOM 495 C C . LEU A 1 65 ? 13.508 5.676 -22.353 1.00 95.56 65 LEU A C 1
ATOM 497 O O . LEU A 1 65 ? 14.169 6.674 -22.043 1.00 95.56 65 LEU A O 1
ATOM 501 N N . PRO A 1 66 ? 12.194 5.598 -22.088 1.00 94.50 66 PRO A N 1
ATOM 502 C CA . PRO A 1 66 ? 11.500 6.636 -21.352 1.00 94.50 66 PRO A CA 1
ATOM 503 C C . PRO A 1 66 ? 11.923 6.618 -19.877 1.00 94.50 66 PRO A C 1
ATOM 505 O O . PRO A 1 66 ? 12.134 5.570 -19.261 1.00 94.50 66 PRO A O 1
ATOM 508 N N . SER A 1 67 ? 12.046 7.813 -19.308 1.00 90.50 67 SER A N 1
ATOM 509 C CA . SER A 1 67 ? 12.426 8.040 -17.911 1.00 90.50 67 SER A CA 1
ATOM 510 C C . SER A 1 67 ? 11.455 8.994 -17.207 1.00 90.50 67 SER A C 1
ATOM 512 O O . SER A 1 67 ? 11.824 9.696 -16.266 1.00 90.50 67 SER A O 1
ATOM 514 N N . ASN A 1 68 ? 10.194 9.016 -17.638 1.00 90.50 68 ASN A N 1
ATOM 515 C CA . ASN A 1 68 ? 9.161 9.964 -17.209 1.00 90.50 68 ASN A CA 1
ATOM 516 C C . ASN A 1 68 ? 7.850 9.231 -16.842 1.00 90.50 68 ASN A C 1
ATOM 518 O O . ASN A 1 68 ? 7.822 8.010 -16.735 1.00 90.50 68 ASN A O 1
ATOM 522 N N . GLU 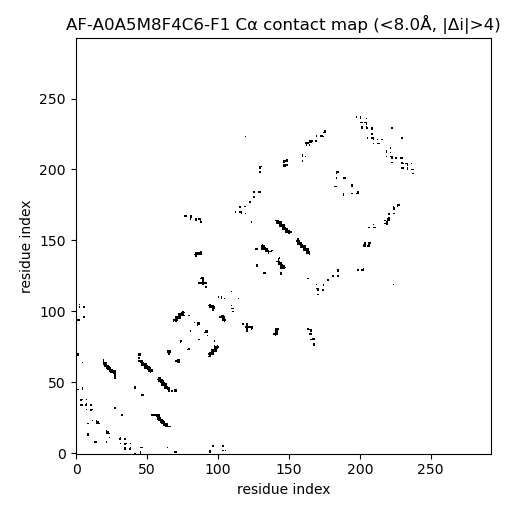A 1 69 ? 6.761 9.970 -16.630 1.00 86.81 69 GLU A N 1
ATOM 523 C CA . GLU A 1 69 ? 5.453 9.415 -16.234 1.00 86.81 69 GLU A CA 1
ATOM 524 C C . GLU A 1 69 ? 4.785 8.536 -17.311 1.00 86.81 69 GLU A C 1
ATOM 526 O O . GLU A 1 69 ? 3.909 7.730 -17.005 1.00 86.81 69 GLU A O 1
ATOM 531 N N . SER A 1 70 ? 5.198 8.663 -18.577 1.00 91.06 70 SER A N 1
ATOM 532 C CA . SER A 1 70 ? 4.707 7.828 -19.685 1.00 91.06 70 SER A CA 1
ATOM 533 C C . SER A 1 70 ? 5.332 6.434 -19.694 1.00 91.06 70 SER A C 1
ATOM 535 O O . SER A 1 70 ? 4.850 5.551 -20.401 1.00 91.06 70 SER A O 1
ATOM 537 N N . GLY A 1 71 ? 6.411 6.226 -18.941 1.00 93.50 71 GLY A N 1
ATOM 538 C CA . GLY A 1 71 ? 7.119 4.960 -18.906 1.00 93.50 71 GLY A CA 1
ATOM 539 C C . GLY A 1 71 ? 8.446 5.062 -18.180 1.00 93.50 71 GLY A C 1
ATOM 540 O O . GLY A 1 71 ? 9.210 6.005 -18.409 1.00 93.50 71 GLY A O 1
ATOM 541 N N . ARG A 1 72 ? 8.750 4.073 -17.339 1.00 95.25 72 ARG A N 1
ATOM 542 C CA . ARG A 1 72 ? 10.062 3.982 -16.697 1.00 95.25 72 ARG A CA 1
ATOM 543 C C . ARG A 1 72 ? 10.492 2.537 -16.467 1.00 95.25 72 ARG A C 1
ATOM 545 O O . ARG A 1 72 ? 9.700 1.678 -16.080 1.00 95.25 72 ARG A O 1
ATOM 552 N N . PHE A 1 73 ? 11.781 2.310 -16.693 1.00 96.31 73 PHE A N 1
ATOM 553 C CA . PHE A 1 73 ? 12.477 1.059 -16.425 1.00 96.31 73 PHE A CA 1
ATOM 554 C C . PHE A 1 73 ? 13.208 1.156 -15.085 1.00 96.31 73 PHE A C 1
ATOM 556 O O . PHE A 1 73 ? 13.792 2.193 -14.767 1.00 96.31 73 PHE A O 1
ATOM 563 N N . TYR A 1 74 ? 13.178 0.070 -14.323 1.00 95.88 74 TYR A N 1
ATOM 564 C CA . TYR A 1 74 ? 13.856 -0.074 -13.040 1.00 95.88 74 TYR A CA 1
ATOM 565 C C . TYR A 1 74 ? 14.675 -1.358 -13.074 1.00 95.88 74 TYR A C 1
ATOM 567 O O . TYR A 1 74 ? 14.180 -2.394 -13.521 1.00 95.88 74 TYR A O 1
ATOM 575 N N . ALA A 1 75 ? 15.915 -1.314 -12.597 1.00 94.69 75 ALA A N 1
ATOM 576 C CA . ALA A 1 75 ? 16.786 -2.482 -12.593 1.00 94.69 75 ALA A CA 1
ATOM 577 C C . ALA A 1 75 ? 16.234 -3.579 -11.673 1.00 94.69 75 ALA A C 1
ATOM 579 O O . ALA A 1 75 ? 16.182 -4.745 -12.054 1.00 94.69 75 ALA A O 1
ATOM 580 N N . ASN A 1 76 ? 15.776 -3.192 -10.481 1.00 94.62 76 ASN A N 1
ATOM 581 C CA . ASN A 1 76 ? 15.261 -4.101 -9.462 1.00 94.62 76 ASN A CA 1
ATOM 582 C C . ASN A 1 76 ? 14.137 -3.462 -8.635 1.00 94.62 76 ASN A C 1
ATOM 584 O O . ASN A 1 76 ? 13.813 -2.277 -8.764 1.00 94.62 76 ASN A O 1
ATOM 588 N N . LEU A 1 77 ? 13.544 -4.270 -7.756 1.00 93.44 77 LEU A N 1
ATOM 589 C CA . LEU A 1 77 ? 12.430 -3.849 -6.912 1.00 93.44 77 LEU A CA 1
ATOM 590 C C . LEU A 1 77 ? 12.825 -2.787 -5.872 1.00 93.44 77 LEU A C 1
ATOM 592 O O . LEU A 1 77 ? 12.015 -1.922 -5.549 1.00 93.44 77 LEU A O 1
ATOM 596 N N . GLY A 1 78 ? 14.063 -2.817 -5.371 1.00 93.56 78 GLY A N 1
ATOM 597 C CA . GLY A 1 78 ? 14.567 -1.811 -4.433 1.00 93.56 78 GLY A CA 1
ATOM 598 C C . GLY A 1 78 ? 14.636 -0.422 -5.066 1.00 93.56 78 GLY A C 1
ATOM 599 O O . GLY A 1 78 ? 14.161 0.550 -4.480 1.00 93.56 78 GLY A O 1
ATOM 600 N N . GLU A 1 79 ? 15.147 -0.335 -6.297 1.00 94.12 79 GLU A N 1
ATOM 601 C CA . GLU A 1 79 ? 15.143 0.902 -7.082 1.00 94.12 79 GLU A CA 1
ATOM 602 C C . GLU 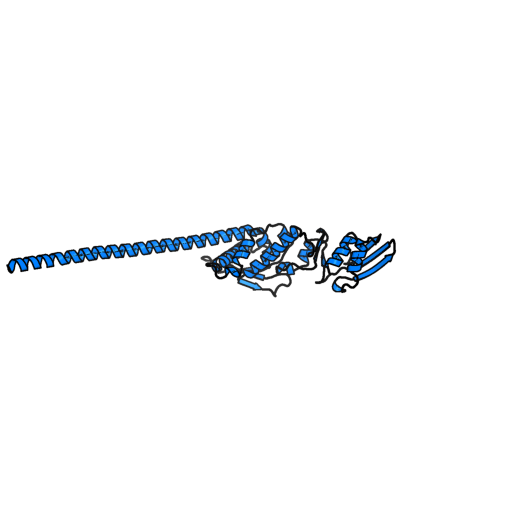A 1 79 ? 13.712 1.381 -7.353 1.00 94.12 79 GLU A C 1
ATOM 604 O O . GLU A 1 79 ? 13.415 2.568 -7.195 1.00 94.12 79 GLU A O 1
ATOM 609 N N . PHE A 1 80 ? 12.817 0.459 -7.722 1.00 94.81 80 PHE A N 1
ATOM 610 C CA . PHE A 1 80 ? 11.408 0.771 -7.938 1.00 94.81 80 PHE A CA 1
ATOM 611 C C . PHE A 1 80 ? 10.766 1.399 -6.697 1.00 94.81 80 PHE A C 1
ATOM 613 O O . PHE A 1 80 ? 10.131 2.445 -6.810 1.00 94.81 80 PHE A O 1
ATOM 620 N N . VAL A 1 81 ? 10.961 0.817 -5.512 1.00 94.06 81 VAL A N 1
ATOM 621 C CA . VAL A 1 81 ? 10.397 1.358 -4.268 1.00 94.06 81 VAL A CA 1
ATOM 622 C C . VAL A 1 81 ? 11.009 2.718 -3.925 1.00 94.06 81 VAL A C 1
ATOM 624 O O . VAL A 1 81 ? 10.275 3.667 -3.660 1.00 94.06 81 VAL A O 1
ATOM 627 N N . ALA A 1 82 ? 12.335 2.850 -4.005 1.00 91.31 82 ALA A N 1
ATOM 628 C CA . ALA A 1 82 ? 13.038 4.079 -3.634 1.00 91.31 82 ALA A CA 1
ATOM 629 C C . ALA A 1 82 ? 12.703 5.281 -4.536 1.00 91.31 82 ALA A C 1
ATOM 631 O O . ALA A 1 82 ? 12.734 6.422 -4.083 1.00 91.31 82 ALA A O 1
ATOM 632 N N . ARG A 1 83 ? 12.399 5.044 -5.819 1.00 90.56 83 ARG A N 1
ATOM 633 C CA . ARG A 1 83 ? 12.122 6.106 -6.802 1.00 90.56 83 ARG A CA 1
ATOM 634 C C . ARG A 1 83 ? 10.641 6.458 -6.956 1.00 90.56 83 ARG A C 1
ATOM 636 O O . ARG A 1 83 ? 10.335 7.362 -7.733 1.00 90.56 83 ARG A O 1
ATOM 643 N N . ASN A 1 84 ? 9.729 5.766 -6.270 1.00 90.56 84 ASN A N 1
ATOM 644 C CA . ASN A 1 84 ? 8.286 5.981 -6.403 1.00 90.56 84 ASN A CA 1
ATOM 645 C C . ASN A 1 84 ? 7.630 6.345 -5.066 1.00 90.56 84 ASN A C 1
ATOM 647 O O . ASN A 1 84 ? 7.003 5.512 -4.412 1.00 90.56 84 ASN A O 1
ATOM 651 N N . GLY A 1 85 ? 7.676 7.631 -4.713 1.00 88.62 85 GLY A N 1
ATOM 652 C CA . GLY A 1 85 ? 6.977 8.169 -3.540 1.00 88.62 85 GLY A CA 1
ATOM 653 C C . GLY A 1 85 ? 5.447 8.028 -3.578 1.00 88.62 85 GLY A C 1
ATOM 654 O O . GLY A 1 85 ? 4.783 8.069 -2.544 1.00 88.62 85 GLY A O 1
ATOM 655 N N . SER A 1 86 ? 4.853 7.787 -4.751 1.00 92.38 86 SER A N 1
ATOM 656 C CA . SER A 1 86 ? 3.421 7.480 -4.885 1.00 92.38 86 SER A CA 1
ATOM 657 C C . SER A 1 86 ? 3.014 6.202 -4.141 1.00 92.38 86 SER A C 1
ATOM 659 O O . SER A 1 86 ? 1.884 6.126 -3.648 1.00 92.38 86 SER A O 1
ATOM 661 N N . LEU A 1 87 ? 3.937 5.249 -3.955 1.00 95.12 87 LEU A N 1
ATOM 662 C CA . LEU A 1 87 ? 3.698 4.045 -3.156 1.00 95.12 87 LEU A CA 1
ATOM 663 C C . LEU A 1 87 ? 3.321 4.408 -1.717 1.00 95.12 87 LEU A C 1
ATOM 665 O O . LEU A 1 87 ? 2.369 3.842 -1.176 1.00 95.12 87 LEU A O 1
ATOM 669 N N . GLY A 1 88 ? 3.990 5.412 -1.140 1.00 94.25 88 GLY A N 1
ATOM 670 C CA . GLY A 1 88 ? 3.677 5.956 0.181 1.00 94.25 88 GLY A CA 1
ATOM 671 C C . GLY A 1 88 ? 2.335 6.678 0.253 1.00 94.25 88 GLY A C 1
ATOM 672 O O . GLY A 1 88 ? 1.815 6.910 1.338 1.00 94.25 88 GLY A O 1
ATOM 673 N N . LYS A 1 89 ? 1.714 6.987 -0.884 1.00 94.19 89 LYS A N 1
ATOM 674 C CA . LYS A 1 89 ? 0.352 7.539 -0.972 1.00 94.19 89 LYS A CA 1
ATOM 675 C C . LYS A 1 89 ? -0.703 6.463 -1.235 1.00 94.19 89 LYS A C 1
ATOM 677 O O . LYS A 1 89 ? -1.863 6.788 -1.482 1.00 94.19 89 LYS A O 1
ATOM 682 N N . GLY A 1 90 ? -0.308 5.189 -1.202 1.00 94.56 90 GLY A N 1
ATOM 683 C CA . GLY A 1 90 ? -1.173 4.064 -1.542 1.00 94.56 90 GLY A CA 1
ATOM 684 C C . GLY A 1 90 ? -1.427 3.915 -3.042 1.00 94.56 90 GLY A C 1
ATOM 685 O O . GLY A 1 90 ? -2.308 3.160 -3.432 1.00 94.56 90 GLY A O 1
ATOM 686 N N . GLN A 1 91 ? -0.667 4.611 -3.892 1.00 93.31 91 GLN A N 1
ATOM 687 C CA . GLN A 1 91 ? -0.861 4.614 -5.339 1.00 93.31 91 GLN A CA 1
ATOM 688 C C . GLN A 1 91 ? 0.236 3.800 -6.016 1.00 93.31 91 GLN A C 1
ATOM 690 O O . GLN A 1 91 ? 1.414 4.140 -5.944 1.00 93.31 91 GLN A O 1
ATOM 695 N N . PHE A 1 92 ? -0.154 2.727 -6.700 1.00 93.38 92 PHE A N 1
ATOM 696 C CA . PHE A 1 92 ? 0.785 1.944 -7.493 1.00 93.38 92 PHE A CA 1
ATOM 697 C C . PHE A 1 92 ? 1.013 2.632 -8.856 1.00 93.38 92 PHE A C 1
ATOM 699 O O . PHE A 1 92 ? 0.027 2.863 -9.561 1.00 93.38 92 PHE A O 1
ATOM 706 N N . PRO A 1 93 ? 2.261 2.972 -9.238 1.00 92.69 93 PRO A N 1
ATOM 707 C CA . PRO A 1 93 ? 2.554 3.613 -10.520 1.00 92.69 93 PRO A CA 1
ATOM 708 C C . PRO A 1 93 ? 2.124 2.769 -11.729 1.00 92.69 93 PRO A C 1
ATOM 710 O O . PRO A 1 93 ? 2.115 1.541 -11.671 1.00 92.69 93 PRO A O 1
ATOM 713 N N . SER A 1 94 ? 1.812 3.438 -12.837 1.00 92.88 94 SER A N 1
ATOM 714 C CA . SER A 1 94 ? 1.519 2.804 -14.134 1.00 92.88 94 SER A CA 1
ATOM 715 C C . SER A 1 94 ? 2.685 2.982 -15.106 1.00 92.88 94 SER A C 1
ATOM 717 O O . SER A 1 94 ? 3.526 3.852 -14.885 1.00 92.88 94 SER A O 1
ATOM 719 N N . ASN A 1 95 ? 2.714 2.194 -16.181 1.00 94.88 95 ASN A N 1
ATOM 720 C CA . ASN A 1 95 ? 3.779 2.160 -17.185 1.00 94.88 95 ASN A CA 1
ATOM 721 C C . ASN A 1 95 ? 5.154 1.865 -16.563 1.00 94.88 95 ASN A C 1
ATOM 723 O O . ASN A 1 95 ? 6.113 2.631 -16.689 1.00 94.88 95 ASN A O 1
ATOM 727 N N . VAL A 1 96 ? 5.232 0.742 -15.857 1.00 95.94 96 VAL A N 1
ATOM 728 C CA . VAL A 1 96 ? 6.412 0.323 -15.096 1.00 95.94 96 VAL A CA 1
ATOM 729 C C . VAL A 1 96 ? 6.975 -0.943 -15.708 1.00 95.94 96 VAL A C 1
ATOM 731 O O . VAL A 1 96 ? 6.224 -1.875 -15.977 1.00 95.94 96 VAL A O 1
ATOM 734 N N . TYR A 1 97 ? 8.297 -0.998 -15.858 1.00 97.06 97 TYR A N 1
ATOM 735 C CA . TYR A 1 97 ? 9.013 -2.232 -16.159 1.00 97.06 97 TYR A CA 1
ATOM 736 C C . TYR A 1 97 ? 10.130 -2.482 -15.145 1.00 97.06 97 TYR A C 1
ATOM 738 O O . TYR A 1 97 ? 10.959 -1.601 -14.918 1.00 97.06 97 TYR A O 1
ATOM 746 N N . ILE A 1 98 ? 10.173 -3.676 -14.550 1.00 96.94 98 ILE A N 1
ATOM 747 C CA . ILE A 1 98 ? 11.229 -4.089 -13.614 1.00 96.94 98 ILE A CA 1
ATOM 748 C C . ILE A 1 98 ? 12.048 -5.203 -14.265 1.00 96.94 98 ILE A C 1
ATOM 750 O O . ILE A 1 98 ? 11.540 -6.307 -14.467 1.00 96.94 98 ILE A O 1
ATOM 754 N N . VAL A 1 99 ? 13.316 -4.910 -14.571 1.00 96.12 99 VAL A N 1
ATOM 755 C CA . VAL A 1 99 ? 14.208 -5.788 -15.345 1.00 96.12 99 VAL A CA 1
ATOM 756 C C . VAL A 1 99 ? 14.452 -7.111 -14.624 1.00 96.12 99 VAL A C 1
ATOM 758 O O . VAL A 1 99 ? 14.226 -8.158 -15.217 1.00 96.12 99 VAL A O 1
ATOM 761 N N . GLU A 1 100 ? 14.824 -7.082 -13.340 1.00 95.69 100 GLU A N 1
ATOM 762 C CA . GLU A 1 100 ? 15.064 -8.291 -12.528 1.00 95.69 100 GLU A CA 1
ATOM 763 C C . GLU A 1 100 ? 13.872 -9.261 -12.519 1.00 95.69 100 GLU A C 1
ATOM 765 O O . GLU A 1 100 ? 14.050 -10.477 -12.496 1.00 95.69 100 GLU A O 1
ATOM 770 N N . LEU A 1 101 ? 12.648 -8.726 -12.551 1.00 95.44 101 LEU A N 1
ATOM 771 C CA . LEU A 1 101 ? 11.422 -9.523 -12.515 1.00 95.44 101 LEU A CA 1
ATOM 772 C C . LEU A 1 101 ? 10.916 -9.897 -13.912 1.00 95.44 101 LEU A C 1
ATOM 774 O O . LEU A 1 101 ? 9.922 -10.617 -14.015 1.00 95.44 101 LEU A O 1
ATOM 778 N N . CYS A 1 102 ? 11.547 -9.377 -14.971 1.00 95.69 102 CYS A N 1
ATOM 779 C CA . CYS A 1 102 ? 11.052 -9.417 -16.346 1.00 95.69 102 CYS A CA 1
ATOM 780 C C . CYS A 1 102 ? 9.568 -9.025 -16.455 1.00 95.69 102 CYS A C 1
ATOM 782 O O . CYS A 1 102 ? 8.844 -9.575 -17.287 1.00 95.69 102 CYS A O 1
ATOM 784 N N . TRP A 1 103 ? 9.106 -8.089 -15.621 1.00 96.69 103 TRP A N 1
ATOM 785 C CA . TRP A 1 103 ? 7.682 -7.808 -15.423 1.00 96.69 103 TRP A CA 1
ATOM 786 C C . TRP A 1 103 ? 7.317 -6.368 -15.773 1.00 96.69 103 TRP A C 1
ATOM 788 O O . TRP A 1 103 ? 8.007 -5.427 -15.371 1.00 96.69 103 TRP A O 1
ATOM 798 N N . ALA A 1 104 ? 6.194 -6.217 -16.472 1.00 96.38 104 ALA A N 1
ATOM 799 C CA . ALA A 1 104 ? 5.540 -4.955 -16.775 1.00 96.38 104 ALA A CA 1
ATOM 800 C C . ALA A 1 104 ? 4.159 -4.880 -16.114 1.00 96.38 104 ALA A C 1
ATOM 802 O O . ALA A 1 104 ? 3.460 -5.886 -16.017 1.00 96.38 104 ALA A O 1
ATOM 803 N N . ASP A 1 105 ? 3.692 -3.679 -15.777 1.00 93.50 105 ASP A N 1
ATOM 804 C CA . ASP A 1 105 ? 2.330 -3.474 -15.252 1.00 93.50 105 ASP A CA 1
ATOM 805 C C . ASP A 1 105 ? 1.207 -3.858 -16.233 1.00 93.50 105 ASP A C 1
ATOM 807 O O . ASP A 1 105 ? 0.059 -4.018 -15.824 1.00 93.50 105 ASP A O 1
ATOM 811 N N . SER A 1 106 ? 1.553 -4.026 -17.511 1.00 92.69 106 SER A N 1
ATOM 812 C CA . SER A 1 106 ? 0.668 -4.504 -18.578 1.00 92.69 106 SER A CA 1
ATOM 813 C C . SER A 1 106 ? 0.683 -6.024 -18.788 1.00 92.69 106 SER A C 1
ATOM 815 O O . SER A 1 106 ? -0.071 -6.510 -19.627 1.00 92.69 106 SER A O 1
ATOM 817 N N . ASP A 1 107 ? 1.504 -6.778 -18.050 1.00 94.75 107 ASP A N 1
ATOM 818 C CA . ASP A 1 107 ? 1.540 -8.239 -18.158 1.00 94.75 107 ASP A CA 1
ATOM 819 C C . ASP A 1 107 ? 0.357 -8.901 -17.430 1.00 94.75 107 ASP A C 1
ATOM 821 O O . ASP A 1 107 ? -0.026 -8.494 -16.332 1.00 94.75 107 ASP A O 1
ATOM 825 N N . ASP A 1 108 ? -0.147 -10.009 -17.982 1.00 91.62 108 ASP A N 1
ATOM 826 C CA . ASP A 1 108 ? -1.254 -10.776 -17.387 1.00 91.62 108 ASP A CA 1
ATOM 827 C C . ASP A 1 108 ? -0.881 -11.445 -16.054 1.00 91.62 108 ASP A C 1
ATOM 829 O O . ASP A 1 108 ? -1.715 -11.616 -15.159 1.00 91.62 108 ASP A O 1
ATOM 833 N N . THR A 1 109 ? 0.378 -11.876 -15.924 1.00 94.00 109 THR A N 1
ATOM 834 C CA . THR A 1 109 ? 0.852 -12.621 -14.753 1.00 94.00 109 THR A CA 1
ATOM 835 C C . THR A 1 109 ? 1.669 -11.725 -13.844 1.00 94.00 109 THR A C 1
ATOM 837 O O . THR A 1 109 ? 2.816 -11.394 -14.123 1.00 94.00 109 THR A O 1
ATOM 840 N N . GLU A 1 110 ? 1.081 -11.383 -12.704 1.00 93.81 110 GLU A N 1
ATOM 841 C CA . GLU A 1 110 ? 1.731 -10.536 -11.713 1.00 93.81 110 GLU A CA 1
ATOM 842 C C . GLU A 1 110 ? 2.568 -11.348 -10.693 1.00 93.81 110 GLU A C 1
ATOM 844 O O . GLU A 1 110 ? 2.023 -12.264 -10.045 1.00 93.81 110 GLU A O 1
ATOM 849 N N . PRO A 1 111 ? 3.860 -10.999 -10.495 1.00 95.25 111 PRO A N 1
ATOM 850 C CA . PRO A 1 111 ? 4.739 -11.635 -9.523 1.00 95.25 111 PRO A CA 1
ATOM 851 C C . PRO A 1 111 ? 4.224 -11.521 -8.079 1.00 95.25 111 PRO A C 1
ATOM 853 O O . PRO A 1 111 ? 3.605 -10.516 -7.711 1.00 95.25 111 PRO A O 1
ATOM 856 N N . PRO A 1 112 ? 4.520 -12.504 -7.205 1.00 93.31 112 PRO A N 1
ATOM 857 C CA . PRO A 1 112 ? 4.107 -12.468 -5.799 1.00 93.31 112 PRO A CA 1
ATOM 858 C C . PRO A 1 112 ? 4.575 -11.217 -5.040 1.00 93.31 112 PRO A C 1
ATOM 860 O O . PRO A 1 112 ? 3.825 -10.676 -4.230 1.00 93.31 112 PRO A O 1
ATOM 863 N N . THR A 1 113 ? 5.782 -10.729 -5.331 1.00 93.50 113 THR A N 1
ATOM 864 C CA . THR A 1 113 ? 6.358 -9.518 -4.725 1.00 93.50 113 THR A CA 1
ATOM 865 C C . THR A 1 113 ? 5.572 -8.260 -5.093 1.00 93.50 113 THR A C 1
ATOM 867 O O . THR A 1 113 ? 5.298 -7.427 -4.231 1.00 93.50 113 THR A O 1
ATOM 870 N N . ILE A 1 114 ? 5.118 -8.152 -6.343 1.00 95.38 114 ILE A N 1
ATOM 871 C CA . ILE A 1 114 ? 4.276 -7.041 -6.798 1.00 95.38 114 ILE A CA 1
ATOM 872 C C . ILE A 1 114 ? 2.884 -7.118 -6.166 1.00 95.38 114 ILE A C 1
ATOM 874 O O . ILE A 1 114 ? 2.379 -6.108 -5.672 1.00 95.38 114 ILE A O 1
ATOM 878 N N . LYS A 1 115 ? 2.295 -8.319 -6.066 1.00 93.94 115 LYS A N 1
ATOM 879 C CA . LYS A 1 115 ? 1.037 -8.531 -5.325 1.00 93.94 115 LYS A CA 1
ATOM 880 C C . LYS A 1 115 ? 1.155 -8.083 -3.870 1.00 93.94 115 LYS A C 1
ATOM 882 O O . LYS A 1 115 ? 0.239 -7.446 -3.348 1.00 93.94 115 LYS A O 1
ATOM 887 N N . ALA A 1 116 ? 2.267 -8.406 -3.210 1.00 93.94 116 ALA A N 1
ATOM 888 C CA . ALA A 1 116 ? 2.540 -7.966 -1.845 1.00 93.94 116 ALA A CA 1
ATOM 889 C C . ALA A 1 116 ? 2.647 -6.435 -1.764 1.00 93.94 116 ALA A C 1
ATOM 891 O O . ALA A 1 116 ? 1.985 -5.824 -0.925 1.00 93.94 116 ALA A O 1
ATOM 892 N N . LEU A 1 117 ? 3.371 -5.800 -2.689 1.00 95.19 117 LEU A N 1
ATOM 893 C CA . LEU A 1 117 ? 3.496 -4.343 -2.734 1.00 95.19 117 LEU A CA 1
ATOM 894 C C . LEU A 1 117 ? 2.146 -3.644 -2.967 1.00 95.19 117 LEU A C 1
ATOM 896 O O . LEU A 1 117 ? 1.830 -2.670 -2.286 1.00 95.19 117 LEU A O 1
ATOM 900 N N . ARG A 1 118 ? 1.283 -4.177 -3.843 1.00 94.75 118 ARG A N 1
ATOM 901 C CA . ARG A 1 118 ? -0.087 -3.658 -4.013 1.00 94.75 118 ARG A CA 1
ATOM 902 C C . ARG A 1 118 ? -0.922 -3.777 -2.744 1.00 94.75 118 ARG A C 1
ATOM 904 O O . ARG A 1 118 ? -1.705 -2.876 -2.449 1.00 94.75 118 ARG A O 1
ATOM 911 N N . ARG A 1 119 ? -0.755 -4.850 -1.964 1.00 95.19 119 ARG A N 1
ATOM 912 C CA . ARG A 1 119 ? -1.410 -4.979 -0.650 1.00 95.19 119 ARG A CA 1
ATOM 913 C C . ARG A 1 119 ? -0.918 -3.928 0.342 1.00 95.19 119 ARG A C 1
ATOM 915 O O . ARG A 1 119 ? -1.729 -3.425 1.112 1.00 95.19 119 ARG A O 1
ATOM 922 N N . VAL A 1 120 ? 0.365 -3.565 0.305 1.00 96.31 120 VAL A N 1
ATOM 923 C CA . VAL A 1 120 ? 0.921 -2.467 1.116 1.00 96.31 120 VAL A CA 1
ATOM 924 C C . VAL A 1 120 ? 0.296 -1.133 0.710 1.00 96.31 120 VAL A C 1
ATOM 926 O O . VAL A 1 120 ? -0.205 -0.411 1.572 1.00 96.31 120 VAL A O 1
ATOM 929 N N . CYS A 1 121 ? 0.225 -0.837 -0.592 1.00 96.12 121 CYS A N 1
ATOM 930 C CA . CYS A 1 121 ? -0.472 0.349 -1.092 1.00 96.12 121 CYS A CA 1
ATOM 931 C C . CYS A 1 121 ? -1.936 0.375 -0.630 1.00 96.12 121 CYS A C 1
ATOM 933 O O . CYS A 1 121 ? -2.416 1.377 -0.103 1.00 96.12 121 CYS A O 1
ATOM 935 N N . ARG A 1 122 ? -2.623 -0.767 -0.732 1.00 95.81 122 ARG A N 1
ATOM 936 C CA . ARG A 1 122 ? -4.004 -0.911 -0.276 1.00 95.81 122 ARG A CA 1
ATOM 937 C C . ARG A 1 122 ? -4.155 -0.681 1.228 1.00 95.81 122 ARG A C 1
ATOM 939 O O . ARG A 1 122 ? -5.114 -0.045 1.655 1.00 95.81 122 ARG A O 1
ATOM 946 N N . LEU A 1 123 ? -3.218 -1.166 2.041 1.00 96.75 123 LEU A N 1
ATOM 947 C CA . LEU A 1 123 ? -3.210 -0.898 3.476 1.00 96.75 123 LEU A CA 1
ATOM 948 C C . LEU A 1 123 ? -3.092 0.606 3.757 1.00 96.75 123 LEU A C 1
ATOM 950 O O . LEU A 1 123 ? -3.844 1.108 4.587 1.00 96.75 123 LEU A O 1
ATOM 954 N N . ILE A 1 124 ? -2.219 1.330 3.050 1.00 96.69 124 ILE A N 1
ATOM 955 C CA . ILE A 1 124 ? -2.079 2.790 3.197 1.00 96.69 124 ILE A CA 1
ATOM 956 C C . ILE A 1 124 ? -3.408 3.496 2.920 1.00 96.69 124 ILE A C 1
ATOM 958 O O . ILE A 1 124 ? -3.829 4.336 3.715 1.00 96.69 124 ILE A O 1
ATOM 962 N N . GLU A 1 125 ? -4.107 3.128 1.844 1.00 95.44 125 GLU A N 1
ATOM 963 C CA . GLU A 1 125 ? -5.429 3.687 1.536 1.00 95.44 125 GLU A CA 1
ATOM 964 C C . GLU A 1 125 ? -6.437 3.438 2.668 1.00 95.44 125 GLU A C 1
ATOM 966 O O . GLU A 1 125 ? -7.153 4.349 3.089 1.00 95.44 125 GLU A O 1
ATOM 971 N N . LEU A 1 126 ? -6.491 2.207 3.186 1.00 95.56 126 LEU A N 1
ATOM 972 C CA . LEU A 1 126 ? -7.412 1.832 4.262 1.00 95.56 126 LEU A CA 1
ATOM 973 C C . LEU A 1 126 ? -7.067 2.547 5.574 1.00 95.56 126 LEU A C 1
ATOM 975 O O . LEU A 1 126 ? -7.969 3.002 6.278 1.00 95.56 126 LEU A O 1
ATOM 979 N N . LEU A 1 127 ? -5.779 2.693 5.889 1.00 96.56 127 LEU A N 1
ATOM 980 C CA . LEU A 1 127 ? -5.311 3.455 7.044 1.00 96.56 127 LEU A CA 1
ATOM 981 C C . LEU A 1 127 ? -5.632 4.943 6.900 1.00 96.56 127 LEU A C 1
ATOM 983 O O . LEU A 1 127 ? -6.050 5.553 7.877 1.00 96.56 127 LEU A O 1
ATOM 987 N N . ALA A 1 128 ? -5.524 5.518 5.701 1.00 95.62 128 ALA A N 1
ATOM 988 C CA . ALA A 1 128 ? -5.908 6.905 5.452 1.00 95.62 128 ALA A CA 1
ATOM 989 C C . ALA A 1 128 ? -7.418 7.132 5.638 1.00 95.62 128 ALA A C 1
ATOM 991 O O . ALA A 1 128 ? -7.824 8.151 6.192 1.00 95.62 128 ALA A O 1
ATOM 992 N N . LEU A 1 129 ? -8.259 6.167 5.247 1.00 93.56 129 LEU A N 1
ATOM 993 C CA . LEU A 1 129 ? -9.700 6.200 5.538 1.00 93.56 129 LEU A CA 1
ATOM 994 C C . LEU A 1 129 ? -10.008 6.013 7.032 1.00 93.56 129 LEU A C 1
ATOM 996 O O . LEU A 1 129 ? -11.038 6.485 7.522 1.00 93.56 129 LEU A O 1
ATOM 1000 N N . LEU A 1 130 ? -9.142 5.300 7.754 1.00 93.81 130 LEU A N 1
ATOM 1001 C CA . LEU A 1 130 ? -9.265 5.091 9.192 1.00 93.81 130 LEU A CA 1
ATOM 1002 C C . LEU A 1 130 ? -8.723 6.250 10.011 1.00 93.81 130 LEU A C 1
ATOM 1004 O O . LEU A 1 130 ? -9.242 6.452 11.098 1.00 93.81 130 LEU A O 1
ATOM 1008 N N . ALA A 1 131 ? -7.721 6.991 9.562 1.00 95.06 131 ALA A N 1
ATOM 1009 C CA . ALA A 1 131 ? -7.087 8.027 10.365 1.00 95.06 131 ALA A CA 1
ATOM 1010 C C . ALA A 1 131 ? -8.090 9.103 10.829 1.00 95.06 131 ALA A C 1
ATOM 1012 O O . ALA A 1 131 ? -9.149 9.315 10.232 1.00 95.06 131 ALA A O 1
ATOM 1013 N N . ILE A 1 132 ? -7.772 9.768 11.941 1.00 93.44 132 ILE A N 1
ATOM 1014 C CA . ILE A 1 132 ? -8.565 10.898 12.455 1.00 93.44 132 ILE A CA 1
ATOM 1015 C C . ILE A 1 132 ? -8.290 12.146 11.610 1.00 93.44 132 ILE A C 1
ATOM 1017 O O . ILE A 1 132 ? -9.193 12.939 11.358 1.00 93.44 132 ILE A O 1
ATOM 1021 N N . GLY A 1 133 ? -7.050 12.281 11.143 1.00 93.81 133 GLY A N 1
ATOM 1022 C CA . GLY A 1 133 ? -6.621 13.295 10.194 1.00 93.81 133 GLY A CA 1
ATOM 1023 C C . GLY A 1 133 ? -5.619 12.706 9.209 1.00 93.81 133 GLY A C 1
ATOM 1024 O O . GLY A 1 133 ? -4.900 11.759 9.535 1.00 93.81 133 GLY A O 1
ATOM 1025 N N . VAL A 1 134 ? -5.580 13.280 8.011 1.00 95.56 134 VAL A N 1
ATOM 1026 C CA . VAL A 1 134 ? -4.621 12.936 6.961 1.00 95.56 134 VAL A CA 1
ATOM 1027 C C . VAL A 1 134 ? -4.044 14.234 6.433 1.00 95.56 134 VAL A C 1
ATOM 1029 O O . VAL A 1 134 ? -4.776 15.048 5.875 1.00 95.56 134 VAL A O 1
ATOM 1032 N N . ASP A 1 135 ? -2.743 14.408 6.594 1.00 94.25 135 ASP A N 1
ATOM 1033 C CA . ASP A 1 135 ? -1.995 15.458 5.922 1.00 94.25 135 ASP A CA 1
ATOM 1034 C C . ASP A 1 135 ? -1.362 14.874 4.651 1.00 94.25 135 ASP A C 1
ATOM 1036 O O . ASP A 1 135 ? -0.584 13.915 4.697 1.00 94.25 135 ASP A O 1
ATOM 1040 N N . LYS A 1 136 ? -1.789 15.421 3.509 1.00 91.06 136 LYS A N 1
ATOM 1041 C CA . LYS A 1 136 ? -1.403 14.973 2.165 1.00 91.06 136 LYS A CA 1
ATOM 1042 C C . LYS A 1 136 ? -0.353 15.866 1.513 1.00 91.06 136 LYS A C 1
ATOM 1044 O O . LYS A 1 136 ? 0.190 15.474 0.482 1.00 91.06 136 LYS A O 1
ATOM 1049 N N . ASP A 1 137 ? -0.105 17.037 2.090 1.00 87.94 137 ASP A N 1
ATOM 1050 C CA . ASP A 1 137 ? 0.594 18.129 1.417 1.00 87.94 137 ASP A CA 1
ATOM 1051 C C . ASP A 1 137 ? 2.012 18.314 1.966 1.00 87.94 137 ASP A C 1
ATOM 1053 O O . ASP A 1 137 ? 2.904 18.727 1.227 1.00 87.94 137 ASP A O 1
ATOM 1057 N N . SER A 1 138 ? 2.264 17.953 3.230 1.00 84.75 138 SER A N 1
ATOM 1058 C CA . SER A 1 138 ? 3.588 18.151 3.843 1.00 84.75 138 SER A CA 1
ATOM 1059 C C . SER A 1 138 ? 4.676 17.192 3.348 1.00 84.75 138 SER A C 1
ATOM 1061 O O . SER A 1 138 ? 5.851 17.426 3.620 1.00 84.75 138 SER A O 1
ATOM 1063 N N . SER A 1 139 ? 4.323 16.107 2.649 1.00 83.44 139 SER A N 1
ATOM 1064 C CA . SER A 1 139 ? 5.284 15.137 2.111 1.00 83.44 139 SER A CA 1
ATOM 1065 C C . SER A 1 139 ? 5.001 14.827 0.644 1.00 83.44 139 SER A C 1
ATOM 1067 O O . SER A 1 139 ? 3.878 14.500 0.254 1.00 83.44 139 SER A O 1
ATOM 1069 N N . GLN A 1 140 ? 6.043 14.888 -0.189 1.00 80.81 140 GLN A N 1
ATOM 1070 C CA . GLN A 1 140 ? 5.936 14.481 -1.591 1.00 80.81 140 GLN A CA 1
ATOM 1071 C C . GLN A 1 140 ? 5.803 12.960 -1.743 1.00 80.81 140 GLN A C 1
ATOM 1073 O O . GLN A 1 140 ? 5.094 12.520 -2.649 1.00 80.81 140 GLN A O 1
ATOM 1078 N N . ASP A 1 141 ? 6.362 12.184 -0.811 1.00 87.19 141 ASP A N 1
ATOM 1079 C CA . ASP A 1 141 ? 6.548 10.731 -0.940 1.00 87.19 141 ASP A CA 1
ATOM 1080 C C . ASP A 1 141 ? 5.664 9.900 0.002 1.00 87.19 141 ASP A C 1
ATOM 1082 O O . ASP A 1 141 ? 5.883 8.707 0.204 1.00 87.19 141 ASP A O 1
ATOM 1086 N N . GLY A 1 142 ? 4.652 10.517 0.613 1.00 91.50 142 GLY A N 1
ATOM 1087 C CA . GLY A 1 142 ? 3.704 9.799 1.456 1.00 91.50 142 GLY A CA 1
ATOM 1088 C C . GLY A 1 142 ? 2.673 10.696 2.119 1.00 91.50 142 GLY A C 1
ATOM 1089 O O . GLY A 1 142 ? 2.597 11.891 1.849 1.00 91.50 142 GLY A O 1
ATOM 1090 N N . PHE A 1 143 ? 1.875 10.098 2.994 1.00 94.06 143 PHE A N 1
ATOM 1091 C CA . PHE A 1 143 ? 0.924 10.780 3.857 1.00 94.06 143 PHE A CA 1
ATOM 1092 C C . PHE A 1 143 ? 1.401 10.777 5.303 1.00 94.06 143 PHE A C 1
ATOM 1094 O O . PHE A 1 143 ? 2.113 9.882 5.757 1.00 94.06 143 PHE A O 1
ATOM 1101 N N . ASN A 1 144 ? 0.925 11.773 6.034 1.00 95.75 144 ASN A N 1
ATOM 1102 C CA . ASN A 1 144 ? 1.041 11.874 7.475 1.00 95.75 144 ASN A CA 1
ATOM 1103 C C . ASN A 1 144 ? -0.326 11.539 8.079 1.00 95.75 144 ASN A C 1
ATOM 1105 O O . ASN A 1 144 ? -1.270 12.328 7.990 1.00 95.75 144 ASN A O 1
ATOM 1109 N N . LEU A 1 145 ? -0.457 10.336 8.639 1.00 97.31 145 LEU A N 1
ATOM 1110 C CA . LEU A 1 145 ? -1.711 9.851 9.216 1.00 97.31 145 LEU A CA 1
ATOM 1111 C C . LEU A 1 145 ? -1.731 10.084 10.725 1.00 97.31 145 LEU A C 1
ATOM 1113 O O . LEU A 1 145 ? -0.775 9.746 11.417 1.00 97.31 145 LEU A O 1
ATOM 1117 N N . PHE A 1 146 ? -2.839 10.606 11.247 1.00 96.38 146 PHE A N 1
ATOM 1118 C CA . PHE A 1 146 ? -2.991 10.870 12.677 1.00 96.38 146 PHE A CA 1
ATOM 1119 C C . PHE A 1 146 ? -3.923 9.856 13.336 1.00 96.38 146 PHE A C 1
ATOM 1121 O O . PHE A 1 146 ? -5.086 9.702 12.945 1.00 96.38 146 PHE A O 1
ATOM 1128 N N . PHE A 1 147 ? -3.425 9.207 14.384 1.00 96.69 147 PHE A N 1
ATOM 1129 C CA . PHE A 1 147 ? -4.178 8.285 15.231 1.00 96.69 147 PHE A CA 1
ATOM 1130 C C . PHE A 1 147 ? -4.113 8.753 16.679 1.00 96.69 147 PHE A C 1
ATOM 1132 O O . PHE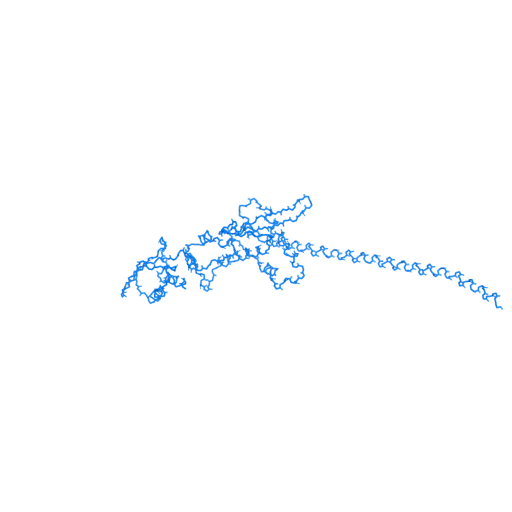 A 1 147 ? -3.116 9.334 17.086 1.00 96.69 147 PHE A O 1
ATOM 1139 N N . ALA A 1 148 ? -5.158 8.516 17.469 1.00 92.81 148 ALA A N 1
ATOM 1140 C CA . ALA A 1 148 ? -5.181 8.950 18.860 1.00 92.81 148 ALA A CA 1
ATOM 1141 C C . ALA A 1 148 ? -5.644 7.835 19.789 1.00 92.81 148 ALA A C 1
ATOM 1143 O O . ALA A 1 148 ? -6.533 7.052 19.444 1.00 92.81 148 ALA A O 1
ATOM 1144 N N . LEU A 1 149 ? -5.053 7.816 20.979 1.00 91.88 149 LEU A N 1
ATOM 1145 C CA . LEU A 1 149 ? -5.547 7.056 22.112 1.00 91.88 149 LEU A CA 1
ATOM 1146 C C . LEU A 1 149 ? -6.358 7.985 23.023 1.00 91.88 149 LEU A C 1
ATOM 1148 O O . LEU A 1 149 ? -5.895 9.092 23.333 1.00 91.88 149 LEU A O 1
ATOM 1152 N N . PRO A 1 150 ? -7.566 7.563 23.444 1.00 85.62 150 PRO A N 1
ATOM 1153 C CA . PRO A 1 150 ? -8.311 8.276 24.471 1.00 85.62 150 PRO A CA 1
ATOM 1154 C C . PRO A 1 150 ? -7.529 8.261 25.796 1.00 85.62 150 PRO A C 1
ATOM 1156 O O . PRO A 1 150 ? -6.598 7.469 25.952 1.00 85.62 150 PRO A O 1
ATOM 1159 N N . PRO A 1 151 ? -7.889 9.125 26.760 1.00 83.81 151 PRO A N 1
ATOM 1160 C CA . PRO A 1 151 ? -7.290 9.063 28.085 1.00 83.81 151 PRO A CA 1
ATOM 1161 C C . PRO A 1 151 ? -7.519 7.687 28.718 1.00 83.81 151 PRO A C 1
ATOM 1163 O O . PRO A 1 151 ? -8.620 7.138 28.650 1.00 83.81 151 PRO A O 1
ATOM 1166 N N . ASP A 1 152 ? -6.481 7.168 29.365 1.00 79.00 152 ASP A N 1
ATOM 1167 C CA . ASP A 1 152 ? -6.521 5.914 30.116 1.00 79.00 152 ASP A CA 1
ATOM 1168 C C . ASP A 1 152 ? -6.109 6.188 31.566 1.00 79.00 152 ASP A C 1
ATOM 1170 O O . ASP A 1 152 ? -4.925 6.346 31.890 1.00 79.00 152 ASP A O 1
ATOM 1174 N N . GLY A 1 153 ? -7.116 6.344 32.431 1.00 78.75 153 GLY A N 1
ATOM 1175 C CA . GLY A 1 153 ? -6.944 6.692 33.840 1.00 78.75 153 GLY A CA 1
ATOM 1176 C C . GLY A 1 153 ? -6.166 7.997 34.031 1.00 78.75 153 GLY A C 1
ATOM 1177 O O . GLY A 1 153 ? -6.707 9.086 33.858 1.00 78.75 153 GLY A O 1
ATOM 1178 N N . ALA A 1 154 ? -4.893 7.878 34.416 1.00 73.50 154 ALA A N 1
ATOM 1179 C CA . ALA A 1 154 ? -4.006 9.011 34.682 1.00 73.50 154 ALA A CA 1
ATOM 1180 C C . ALA A 1 154 ? -3.317 9.582 33.427 1.00 73.50 154 ALA A C 1
ATOM 1182 O O . ALA A 1 154 ? -2.738 10.667 33.496 1.00 73.50 154 ALA A O 1
ATOM 1183 N N . LYS A 1 155 ? -3.332 8.869 32.292 1.00 80.75 155 LYS A N 1
ATOM 1184 C CA . LYS A 1 155 ? -2.669 9.332 31.067 1.00 80.75 155 LYS A CA 1
ATOM 1185 C C . LYS A 1 155 ? -3.592 10.266 30.272 1.00 80.75 155 LYS A C 1
ATOM 1187 O O . LYS A 1 155 ? -4.730 9.879 29.993 1.00 80.75 155 LYS A O 1
ATOM 1192 N N . PRO A 1 156 ? -3.126 11.466 29.871 1.00 85.81 156 PRO A N 1
ATOM 1193 C CA . PRO A 1 156 ? -3.889 12.329 28.975 1.00 85.81 156 PRO A CA 1
ATOM 1194 C C . PRO A 1 156 ? -4.050 11.674 27.592 1.00 85.81 156 PRO A C 1
ATOM 1196 O O . PRO A 1 156 ? -3.278 10.772 27.253 1.00 85.81 156 PRO A O 1
ATOM 1199 N N . PRO A 1 157 ? -5.016 12.129 26.771 1.00 88.25 157 PRO A N 1
ATOM 1200 C CA . PRO A 1 157 ? -5.120 11.679 25.387 1.00 88.25 157 PRO A CA 1
ATOM 1201 C C . PRO A 1 157 ? -3.812 11.946 24.634 1.00 88.25 157 PRO A C 1
ATOM 1203 O O . PRO A 1 157 ? -3.203 13.007 24.787 1.00 88.25 157 PRO A O 1
ATOM 1206 N N . ARG A 1 158 ? -3.395 10.988 23.803 1.00 92.94 158 ARG A N 1
ATOM 1207 C CA . ARG A 1 158 ? -2.169 11.081 22.998 1.00 92.94 158 ARG A CA 1
ATOM 1208 C C . ARG A 1 158 ? -2.498 10.921 21.525 1.00 92.94 158 ARG A C 1
ATOM 1210 O O . ARG A 1 158 ? -3.239 10.011 21.161 1.00 92.94 158 ARG A O 1
ATOM 1217 N N . THR A 1 159 ? -1.912 11.774 20.693 1.00 94.62 159 THR A N 1
ATOM 1218 C CA . THR A 1 159 ? -1.998 11.690 19.232 1.00 94.62 159 THR A CA 1
ATOM 1219 C C . THR A 1 159 ? -0.642 11.285 18.679 1.00 94.62 159 THR A C 1
ATOM 1221 O O . THR A 1 159 ? 0.375 11.868 19.046 1.00 94.62 159 THR A O 1
ATOM 1224 N N . PHE A 1 160 ? -0.645 10.314 17.778 1.00 95.62 160 PHE A N 1
ATOM 1225 C CA . PHE A 1 160 ? 0.525 9.764 17.117 1.00 95.62 160 PHE A CA 1
ATOM 1226 C C . PHE A 1 160 ? 0.481 10.089 15.627 1.00 95.62 160 PHE A C 1
ATOM 1228 O O . PHE A 1 160 ? -0.575 10.010 14.990 1.00 95.62 160 PHE A O 1
ATOM 1235 N N . LEU A 1 161 ? 1.646 10.439 15.089 1.00 94.88 161 LEU A N 1
ATOM 1236 C CA . LEU A 1 161 ? 1.877 10.633 13.666 1.00 94.88 161 LEU A CA 1
ATOM 1237 C C . LEU A 1 161 ? 2.424 9.333 13.067 1.00 94.88 161 LEU A C 1
ATOM 1239 O O . LEU A 1 161 ? 3.399 8.781 13.568 1.00 94.88 161 LEU A O 1
ATOM 1243 N N . LEU A 1 162 ? 1.824 8.879 11.971 1.00 96.62 162 LEU A N 1
ATOM 1244 C CA . LEU A 1 162 ? 2.283 7.752 11.170 1.00 96.62 162 LEU A CA 1
ATOM 1245 C C . LEU A 1 162 ? 2.618 8.240 9.750 1.00 96.62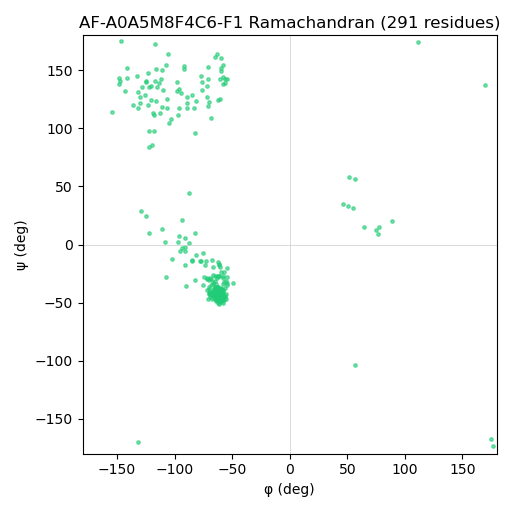 162 LEU A C 1
ATOM 1247 O O . LEU A 1 162 ? 1.706 8.374 8.928 1.00 96.62 162 LEU A O 1
ATOM 1251 N N . PRO A 1 163 ? 3.900 8.505 9.446 1.00 95.50 163 PRO A N 1
ATOM 1252 C CA . PRO A 1 163 ? 4.356 8.766 8.085 1.00 95.50 163 PRO A CA 1
ATOM 1253 C C . PRO A 1 163 ? 4.337 7.466 7.272 1.00 95.50 163 PRO A C 1
ATOM 1255 O O . PRO A 1 163 ? 4.940 6.477 7.684 1.00 95.50 163 PRO A O 1
ATOM 1258 N N . THR A 1 164 ? 3.687 7.444 6.111 1.00 95.62 164 THR A N 1
ATOM 1259 C CA . THR A 1 164 ? 3.513 6.227 5.290 1.00 95.62 164 THR A CA 1
ATOM 1260 C C . THR A 1 164 ? 4.671 5.976 4.319 1.00 95.62 164 THR A C 1
ATOM 1262 O O . THR A 1 164 ? 4.463 5.654 3.152 1.00 95.62 164 THR A O 1
ATOM 1265 N N . GLN A 1 165 ? 5.909 6.129 4.790 1.00 92.62 165 GLN A N 1
ATOM 1266 C CA . GLN A 1 165 ? 7.105 5.900 3.975 1.00 92.62 165 GLN A CA 1
ATOM 1267 C C . GLN A 1 165 ? 7.296 4.403 3.698 1.00 92.62 165 GLN A C 1
ATOM 1269 O O . GLN A 1 165 ? 7.468 3.601 4.620 1.00 92.62 165 GLN A O 1
ATOM 1274 N N . VAL A 1 166 ? 7.275 4.028 2.418 1.00 93.31 166 VAL A N 1
ATOM 1275 C CA . VAL A 1 166 ? 7.425 2.636 1.981 1.00 93.31 166 VAL A CA 1
ATOM 1276 C C . VAL A 1 166 ? 8.902 2.322 1.773 1.00 93.31 166 VAL A C 1
ATOM 1278 O O . VAL A 1 166 ? 9.576 2.955 0.969 1.00 93.31 166 VAL A O 1
ATOM 1281 N N . ASP A 1 167 ? 9.384 1.313 2.489 1.00 91.06 167 ASP A N 1
ATOM 1282 C CA . ASP A 1 167 ? 10.725 0.744 2.347 1.00 91.06 167 ASP A CA 1
ATOM 1283 C C . ASP A 1 167 ? 10.609 -0.671 1.764 1.00 91.06 167 ASP A C 1
ATOM 1285 O O . ASP A 1 167 ? 9.617 -1.348 2.020 1.00 91.06 167 ASP A O 1
ATOM 1289 N N . ALA A 1 168 ? 11.599 -1.154 1.010 1.00 90.12 168 ALA A N 1
ATOM 1290 C CA . ALA A 1 168 ? 11.551 -2.492 0.410 1.00 90.12 168 ALA A CA 1
ATOM 1291 C C . ALA A 1 168 ? 11.378 -3.623 1.449 1.00 90.12 168 ALA A C 1
ATOM 1293 O O . ALA A 1 168 ? 10.758 -4.640 1.141 1.00 90.12 168 ALA A O 1
ATOM 1294 N N . LYS A 1 169 ? 11.824 -3.418 2.697 1.00 92.75 169 LYS A N 1
ATOM 1295 C CA . LYS A 1 169 ? 11.657 -4.359 3.820 1.00 92.75 169 LYS A CA 1
ATOM 1296 C C . LYS A 1 169 ? 10.202 -4.642 4.180 1.00 92.75 169 LYS A C 1
ATOM 1298 O O . LYS A 1 169 ? 9.929 -5.622 4.862 1.00 92.75 169 LYS A O 1
ATOM 1303 N N . VAL A 1 170 ? 9.239 -3.822 3.741 1.00 92.19 170 VAL A N 1
ATOM 1304 C CA . VAL A 1 170 ? 7.807 -4.124 3.947 1.00 92.19 170 VAL A CA 1
ATOM 1305 C C . VAL A 1 170 ? 7.403 -5.450 3.297 1.00 92.19 170 VAL A C 1
ATOM 1307 O O . VAL A 1 170 ? 6.423 -6.058 3.716 1.00 92.19 170 VAL A O 1
ATOM 1310 N N . LEU A 1 171 ? 8.148 -5.893 2.280 1.00 90.38 171 LEU A N 1
ATOM 1311 C CA . LEU A 1 171 ? 7.886 -7.120 1.533 1.00 90.38 171 LEU A CA 1
ATOM 1312 C C . LEU A 1 171 ? 8.321 -8.385 2.279 1.00 90.38 171 LEU A C 1
ATOM 1314 O O . LEU A 1 171 ? 7.874 -9.472 1.920 1.00 90.38 171 LEU A O 1
ATOM 1318 N N . ASP A 1 172 ? 9.122 -8.243 3.337 1.00 92.38 172 ASP A N 1
ATOM 1319 C CA . ASP A 1 172 ? 9.552 -9.354 4.193 1.00 92.38 172 ASP A CA 1
ATOM 1320 C C . ASP A 1 172 ? 8.426 -9.833 5.129 1.00 92.38 172 ASP A C 1
ATOM 1322 O O . ASP A 1 172 ? 8.568 -10.838 5.829 1.00 92.38 172 ASP A O 1
ATOM 1326 N N . TYR A 1 173 ? 7.294 -9.120 5.154 1.00 93.12 173 TYR A N 1
ATOM 1327 C CA . TYR A 1 173 ? 6.200 -9.346 6.090 1.00 93.12 173 TYR A CA 1
ATOM 1328 C C . TYR A 1 173 ? 4.866 -9.578 5.380 1.00 93.12 173 TYR A C 1
ATOM 1330 O O . TYR A 1 173 ? 4.501 -8.922 4.404 1.00 93.12 173 TYR A O 1
ATOM 1338 N N . GLU A 1 174 ? 4.080 -10.506 5.921 1.00 86.88 174 GLU A N 1
ATOM 1339 C CA . GLU A 1 174 ? 2.781 -10.857 5.359 1.00 86.88 174 GLU A CA 1
ATOM 1340 C C . GLU A 1 174 ? 1.634 -9.999 5.906 1.00 86.88 174 GLU A C 1
ATOM 1342 O O . GLU A 1 174 ? 1.225 -10.113 7.068 1.00 86.88 174 GLU A O 1
ATOM 1347 N N . LEU A 1 175 ? 0.993 -9.252 5.008 1.00 91.19 175 LEU A N 1
ATOM 1348 C CA . LEU A 1 175 ? -0.264 -8.561 5.287 1.00 91.19 175 LEU A CA 1
ATOM 1349 C C . LEU A 1 175 ? -1.465 -9.504 5.143 1.00 91.19 175 LEU A C 1
ATOM 1351 O O . LEU A 1 175 ? -2.010 -9.721 4.055 1.00 91.19 175 LEU A O 1
ATOM 1355 N N . ASN A 1 176 ? -1.883 -10.059 6.278 1.00 86.81 176 ASN A N 1
ATOM 1356 C CA . ASN A 1 176 ? -3.019 -10.969 6.391 1.00 86.81 176 ASN A CA 1
ATOM 1357 C C . ASN A 1 176 ? -4.336 -10.228 6.702 1.00 86.81 176 ASN A C 1
ATOM 1359 O O . ASN A 1 176 ? -4.345 -9.194 7.359 1.00 86.81 176 ASN A O 1
ATOM 1363 N N . HIS A 1 177 ? -5.473 -10.778 6.265 1.00 87.31 177 HIS A N 1
ATOM 1364 C CA . HIS A 1 177 ? -6.825 -10.302 6.619 1.00 87.31 177 HIS A CA 1
ATOM 1365 C C . HIS A 1 177 ? -7.137 -8.815 6.339 1.00 87.31 177 HIS A C 1
ATOM 1367 O O . HIS A 1 177 ? -7.971 -8.227 7.026 1.00 87.31 177 HIS A O 1
ATOM 1373 N N . LEU A 1 178 ? -6.540 -8.205 5.308 1.00 90.88 178 LEU A N 1
ATOM 1374 C CA . LEU A 1 178 ? -6.908 -6.841 4.886 1.00 90.88 178 LEU A CA 1
ATOM 1375 C C . LEU A 1 178 ? -8.398 -6.712 4.526 1.00 90.88 178 LEU A C 1
ATOM 1377 O O . LEU A 1 178 ? -8.996 -5.665 4.766 1.00 90.88 178 LEU A O 1
ATOM 1381 N N . SER A 1 179 ? -9.018 -7.796 4.052 1.00 89.75 179 SER A N 1
ATOM 1382 C CA . SER A 1 179 ? -10.452 -7.867 3.748 1.00 89.75 179 SER A CA 1
ATOM 1383 C C . SER A 1 179 ? -11.353 -7.475 4.925 1.00 89.75 179 SER A C 1
ATOM 1385 O O . SER A 1 179 ? -12.441 -6.947 4.710 1.00 89.75 179 SER A O 1
ATOM 1387 N N . LEU A 1 180 ? -10.901 -7.668 6.171 1.00 88.25 180 LEU A N 1
ATOM 1388 C CA . LEU A 1 180 ? -11.626 -7.227 7.363 1.00 88.25 180 LEU A CA 1
ATOM 1389 C C . LEU A 1 180 ? -11.756 -5.698 7.410 1.00 88.25 180 LEU A C 1
ATOM 1391 O O . LEU A 1 180 ? -12.837 -5.173 7.678 1.00 88.25 180 LEU A O 1
ATOM 1395 N N . LEU A 1 181 ? -10.662 -4.977 7.141 1.00 89.94 181 LEU A N 1
ATOM 1396 C CA . LEU A 1 181 ? -10.682 -3.515 7.082 1.00 89.94 181 LEU A CA 1
ATOM 1397 C C . LEU A 1 181 ? -11.533 -3.041 5.910 1.00 89.94 181 LEU A C 1
ATOM 1399 O O . LEU A 1 181 ? -12.315 -2.108 6.066 1.00 89.94 181 LEU A O 1
ATOM 1403 N N . GLU A 1 182 ? -11.412 -3.699 4.758 1.00 91.12 182 GLU A N 1
ATOM 1404 C CA . GLU A 1 182 ? -12.222 -3.380 3.584 1.00 91.12 182 GLU A CA 1
ATOM 1405 C C . GLU A 1 182 ? -13.713 -3.527 3.871 1.00 91.12 182 GLU A C 1
ATOM 1407 O O . GLU A 1 182 ? -14.492 -2.653 3.500 1.00 91.12 182 GLU A O 1
ATOM 1412 N N . GLU A 1 183 ? -14.122 -4.580 4.581 1.00 88.69 183 GLU A N 1
ATOM 1413 C CA . GLU A 1 183 ? -15.513 -4.770 4.979 1.00 88.69 183 GLU A CA 1
ATOM 1414 C C . GLU A 1 183 ? -15.982 -3.667 5.940 1.00 88.69 183 GLU A C 1
ATOM 1416 O O . GLU A 1 183 ? -17.058 -3.095 5.746 1.00 88.69 183 GLU A O 1
ATOM 1421 N N . ILE A 1 184 ? -15.176 -3.319 6.946 1.00 87.38 184 ILE A N 1
ATOM 1422 C CA . ILE A 1 184 ? -15.511 -2.281 7.939 1.00 87.38 184 ILE A CA 1
ATOM 1423 C C . ILE A 1 184 ? -15.546 -0.878 7.311 1.00 87.38 184 ILE A C 1
ATOM 1425 O O . ILE A 1 184 ? -16.295 -0.006 7.757 1.00 87.38 184 ILE A O 1
ATOM 1429 N N . LEU A 1 185 ? -14.755 -0.632 6.270 1.00 88.00 185 LEU A N 1
ATOM 1430 C CA . LEU A 1 185 ? -14.675 0.665 5.595 1.00 88.00 185 LEU A CA 1
ATOM 1431 C C . LEU A 1 185 ? -15.571 0.759 4.357 1.00 88.00 185 LEU A C 1
ATOM 1433 O O . LEU A 1 185 ? -15.701 1.840 3.783 1.00 88.00 185 LEU A O 1
ATOM 1437 N N . ASN A 1 186 ? -16.216 -0.336 3.950 1.00 86.62 186 ASN A N 1
ATOM 1438 C CA . ASN A 1 186 ? -17.094 -0.346 2.789 1.00 86.62 186 ASN A CA 1
ATOM 1439 C C . ASN A 1 186 ? -18.283 0.605 2.996 1.00 86.62 186 ASN A C 1
ATOM 1441 O O . ASN A 1 186 ? -19.068 0.434 3.928 1.00 86.62 186 ASN A O 1
ATOM 1445 N N . ARG A 1 187 ? -18.470 1.557 2.074 1.00 78.94 187 ARG A N 1
ATOM 1446 C CA . ARG A 1 187 ? -19.577 2.529 2.115 1.00 78.94 187 ARG A CA 1
ATOM 1447 C C . ARG A 1 187 ? -20.956 1.870 2.159 1.00 78.94 187 ARG A C 1
ATOM 1449 O O . ARG A 1 187 ? -21.859 2.366 2.819 1.00 78.94 187 ARG A O 1
ATOM 1456 N N . LYS A 1 188 ? -21.115 0.695 1.536 1.00 82.75 188 LYS A N 1
ATOM 1457 C CA . LYS A 1 188 ? -22.372 -0.079 1.588 1.00 82.75 188 LYS A CA 1
ATOM 1458 C C . LYS A 1 188 ? -22.762 -0.492 3.013 1.00 82.75 188 LYS A C 1
ATOM 1460 O O . LYS A 1 188 ? -23.918 -0.819 3.258 1.00 82.75 188 LYS A O 1
ATOM 1465 N N . ASN A 1 189 ? -21.806 -0.488 3.940 1.00 81.19 189 ASN A N 1
ATOM 1466 C CA . ASN A 1 189 ? -22.000 -0.865 5.330 1.00 81.19 189 ASN A CA 1
ATOM 1467 C C . ASN A 1 189 ? -22.218 0.336 6.261 1.00 81.19 189 ASN A C 1
ATOM 1469 O O . ASN A 1 189 ? -22.371 0.104 7.454 1.00 81.19 189 ASN A O 1
ATOM 1473 N N . GLU A 1 190 ? -22.266 1.580 5.765 1.00 75.19 190 GLU A N 1
ATOM 1474 C CA . GLU A 1 190 ? -22.383 2.795 6.600 1.00 75.19 190 GLU A CA 1
ATOM 1475 C C . GLU A 1 190 ? -23.580 2.777 7.556 1.00 75.19 190 GLU A C 1
ATOM 1477 O O . GLU A 1 190 ? -23.464 3.245 8.685 1.00 75.19 190 GLU A O 1
ATOM 1482 N N . ASN A 1 191 ? -24.687 2.151 7.149 1.00 75.50 191 ASN A N 1
ATOM 1483 C CA . ASN A 1 191 ? -25.900 2.036 7.961 1.00 75.50 191 ASN A CA 1
ATOM 1484 C C . ASN A 1 191 ? -25.913 0.810 8.893 1.00 75.50 191 ASN A C 1
ATOM 1486 O O . ASN A 1 191 ? -26.909 0.569 9.576 1.00 75.50 191 ASN A O 1
ATOM 1490 N N . LYS A 1 192 ? -24.854 -0.012 8.913 1.00 79.00 192 LYS A N 1
ATOM 1491 C CA . LYS A 1 192 ? -24.778 -1.153 9.833 1.00 79.00 192 LYS A CA 1
ATOM 1492 C C . LYS A 1 192 ? -24.558 -0.651 11.258 1.00 79.00 192 LYS A C 1
ATOM 1494 O O . LYS A 1 192 ? -23.703 0.197 11.511 1.00 79.00 192 LYS A O 1
ATOM 1499 N N . ALA A 1 193 ? -25.294 -1.237 12.198 1.00 72.44 193 ALA A N 1
ATOM 1500 C CA . ALA A 1 193 ? -25.127 -0.957 13.617 1.00 72.44 193 ALA A CA 1
ATOM 1501 C C . ALA A 1 193 ? -23.669 -1.181 14.065 1.00 72.44 193 ALA A C 1
ATOM 1503 O O . ALA A 1 193 ? -23.004 -2.123 13.622 1.00 72.44 193 ALA A O 1
ATOM 1504 N N . HIS A 1 194 ? -23.196 -0.322 14.967 1.00 82.00 194 HIS A N 1
ATOM 1505 C CA . HIS A 1 194 ? -21.872 -0.380 15.598 1.00 82.00 194 HIS A CA 1
ATOM 1506 C C . HIS A 1 194 ? -20.660 -0.195 14.664 1.00 82.00 194 HIS A C 1
ATOM 1508 O O . HIS A 1 194 ? -19.529 -0.531 15.031 1.00 82.00 194 HIS A O 1
ATOM 1514 N N . LEU A 1 195 ? -20.850 0.308 13.436 1.00 85.06 195 LEU A N 1
ATOM 1515 C CA . LEU A 1 195 ? -19.738 0.521 12.503 1.00 85.06 195 LEU A CA 1
ATOM 1516 C C . LEU A 1 195 ? -18.732 1.556 13.027 1.00 85.06 195 LEU A C 1
ATOM 1518 O O . LEU A 1 195 ? -17.521 1.358 12.910 1.00 85.06 195 LEU A O 1
ATOM 1522 N N . SER A 1 196 ? -19.229 2.649 13.610 1.00 85.38 196 SER A N 1
ATOM 1523 C CA . SER A 1 196 ? -18.422 3.703 14.233 1.00 85.38 196 SER A CA 1
ATOM 1524 C C . SER A 1 196 ? -17.499 3.149 15.315 1.00 85.38 196 SER A C 1
ATOM 1526 O O . SER A 1 196 ? -16.310 3.461 15.336 1.00 85.38 196 SER A O 1
ATOM 1528 N N . GLU A 1 197 ? -18.023 2.271 16.162 1.00 89.31 197 GLU A N 1
ATOM 1529 C CA . GLU A 1 197 ? -17.317 1.645 17.271 1.00 89.31 197 GLU A CA 1
ATOM 1530 C C . GLU A 1 197 ? -16.252 0.680 16.754 1.00 89.31 197 GLU A C 1
ATOM 1532 O O . GLU A 1 197 ? -15.116 0.713 17.222 1.00 89.31 197 GLU A O 1
ATOM 1537 N N . ARG A 1 198 ? -16.557 -0.106 15.713 1.00 90.62 198 ARG A N 1
ATOM 1538 C CA . ARG A 1 198 ? -15.557 -0.965 15.057 1.00 90.62 198 ARG A CA 1
ATOM 1539 C C . ARG A 1 198 ? -14.412 -0.153 14.453 1.00 90.62 198 ARG A C 1
ATOM 1541 O O . ARG A 1 198 ? -13.255 -0.521 14.640 1.00 90.62 198 ARG A O 1
ATOM 1548 N N . LYS A 1 199 ? -14.711 0.958 13.767 1.00 91.62 199 LYS A N 1
ATOM 1549 C CA . LYS A 1 199 ? -13.684 1.871 13.230 1.00 91.62 199 LYS A CA 1
ATOM 1550 C C . LYS A 1 199 ? -12.832 2.457 14.356 1.00 91.62 199 LYS A C 1
ATOM 1552 O O . LYS A 1 199 ? -11.609 2.472 14.241 1.00 91.62 199 LYS A O 1
ATOM 1557 N N . LEU A 1 200 ? -13.458 2.885 15.453 1.00 91.12 200 LEU A N 1
ATOM 1558 C CA . LEU A 1 200 ? -12.758 3.407 16.626 1.00 91.12 200 LEU A CA 1
ATOM 1559 C C . LEU A 1 200 ? -11.818 2.363 17.244 1.00 91.12 200 LEU A C 1
ATOM 1561 O O . LEU A 1 200 ? -10.669 2.678 17.534 1.00 91.12 200 LEU A O 1
ATOM 1565 N N . MET A 1 201 ? -12.253 1.112 17.382 1.00 92.75 201 MET A N 1
ATOM 1566 C CA . MET A 1 201 ? -11.416 0.038 17.929 1.00 92.75 201 MET A CA 1
ATOM 1567 C C . MET A 1 201 ? -10.199 -0.275 17.062 1.00 92.75 201 MET A C 1
ATOM 1569 O O . MET A 1 201 ? -9.135 -0.547 17.615 1.00 92.75 201 MET A O 1
ATOM 1573 N N . ILE A 1 202 ? -10.327 -0.218 15.730 1.00 94.50 202 ILE A N 1
ATOM 1574 C CA . ILE A 1 202 ? -9.173 -0.377 14.830 1.00 94.50 202 ILE A CA 1
ATOM 1575 C C . ILE A 1 202 ? -8.229 0.817 14.960 1.00 94.50 202 ILE A C 1
ATOM 1577 O O . ILE A 1 202 ? -7.022 0.618 15.061 1.00 94.50 202 ILE A O 1
ATOM 1581 N N . ARG A 1 203 ? -8.755 2.050 15.011 1.00 94.69 203 ARG A N 1
ATOM 1582 C CA . ARG A 1 203 ? -7.935 3.256 15.234 1.00 94.69 203 ARG A CA 1
ATOM 1583 C C . ARG A 1 203 ? -7.113 3.141 16.514 1.00 94.69 203 ARG A C 1
ATOM 1585 O O . ARG A 1 203 ? -5.915 3.397 16.480 1.00 94.69 203 ARG A O 1
ATOM 1592 N N . MET A 1 204 ? -7.749 2.722 17.609 1.00 93.88 204 MET A N 1
ATOM 1593 C CA . MET A 1 204 ? -7.064 2.504 18.882 1.00 93.88 204 MET A CA 1
ATOM 1594 C C . MET A 1 204 ? -6.026 1.388 18.772 1.00 93.88 204 MET A C 1
ATOM 1596 O O . MET A 1 204 ? -4.918 1.568 19.248 1.00 93.88 204 MET A O 1
ATOM 1600 N N . ALA A 1 205 ? -6.336 0.277 18.097 1.00 95.88 205 ALA A N 1
ATOM 1601 C CA . ALA A 1 205 ? -5.381 -0.815 17.912 1.00 95.88 205 ALA A CA 1
ATOM 1602 C C . ALA A 1 205 ? -4.120 -0.376 17.148 1.00 95.88 205 ALA A C 1
ATOM 1604 O O . ALA A 1 205 ? -3.010 -0.700 17.564 1.00 95.88 205 ALA A O 1
ATOM 1605 N N . VAL A 1 206 ? -4.280 0.402 16.072 1.00 96.88 206 VAL A N 1
ATOM 1606 C CA . VAL A 1 206 ? -3.152 0.993 15.334 1.00 96.88 206 VAL A CA 1
ATOM 1607 C C . VAL A 1 206 ? -2.360 1.939 16.238 1.00 96.88 206 VAL A C 1
ATOM 1609 O O . VAL A 1 206 ? -1.144 1.807 16.339 1.00 96.88 206 VAL A O 1
ATOM 1612 N N . ALA A 1 207 ? -3.040 2.844 16.949 1.00 96.38 207 ALA A N 1
ATOM 1613 C CA . ALA A 1 207 ? -2.394 3.792 17.856 1.00 96.38 207 ALA A CA 1
ATOM 1614 C C . ALA A 1 207 ? -1.623 3.096 18.993 1.00 96.38 207 ALA A C 1
ATOM 1616 O O . ALA A 1 207 ? -0.511 3.501 19.308 1.00 96.38 207 ALA A O 1
ATOM 1617 N N . SER A 1 208 ? -2.172 2.021 19.568 1.00 94.94 208 SER A N 1
ATOM 1618 C CA . SER A 1 208 ? -1.517 1.226 20.612 1.00 94.94 208 SER A CA 1
ATOM 1619 C C . SER A 1 208 ? -0.252 0.534 20.115 1.00 94.94 208 SER A C 1
ATOM 1621 O O . SER A 1 208 ? 0.712 0.427 20.867 1.00 94.94 208 SER A O 1
ATOM 1623 N N . VAL A 1 209 ? -0.227 0.061 18.865 1.00 96.75 209 VAL A N 1
ATOM 1624 C CA . VAL A 1 209 ? 1.000 -0.500 18.282 1.00 96.75 209 VAL A CA 1
ATOM 1625 C C . VAL A 1 209 ? 2.026 0.604 18.037 1.00 96.75 209 VAL A C 1
ATOM 1627 O O . VAL A 1 209 ? 3.181 0.424 18.404 1.00 96.75 209 VAL A O 1
ATOM 1630 N N . ILE A 1 210 ? 1.619 1.767 17.519 1.00 96.25 210 ILE A N 1
ATOM 1631 C CA . ILE A 1 210 ? 2.538 2.905 17.350 1.00 96.25 210 ILE A CA 1
ATOM 1632 C C . ILE A 1 210 ? 3.140 3.324 18.695 1.00 96.25 210 ILE A C 1
ATOM 1634 O O . ILE A 1 210 ? 4.349 3.498 18.785 1.00 96.25 210 ILE A O 1
ATOM 1638 N N . GLU A 1 211 ? 2.329 3.423 19.752 1.00 95.12 211 GLU A N 1
ATOM 1639 C CA . GLU A 1 211 ? 2.803 3.793 21.090 1.00 95.12 211 GLU A CA 1
ATOM 1640 C C . GLU A 1 211 ? 3.891 2.838 21.609 1.00 95.12 211 GLU A C 1
ATOM 1642 O O . GLU A 1 211 ? 4.867 3.287 22.208 1.00 95.12 211 GLU A O 1
ATOM 1647 N N . LYS A 1 212 ? 3.763 1.527 21.358 1.00 94.62 212 LYS A N 1
ATOM 1648 C CA . LYS A 1 212 ? 4.758 0.523 21.785 1.00 94.62 212 LYS A CA 1
ATOM 1649 C C . LYS A 1 212 ? 6.119 0.696 21.102 1.00 94.62 212 LYS A C 1
ATOM 1651 O O . LYS A 1 212 ? 7.129 0.300 21.679 1.00 94.62 212 LYS A O 1
ATOM 1656 N N . PHE A 1 213 ? 6.145 1.267 19.899 1.00 95.88 213 PHE A N 1
ATOM 1657 C CA . PHE A 1 213 ? 7.327 1.349 19.038 1.00 95.88 213 PHE A CA 1
ATOM 1658 C C . PHE A 1 213 ? 7.648 2.788 18.610 1.00 95.88 213 PHE A C 1
ATOM 1660 O O . PHE A 1 213 ? 8.298 2.997 17.592 1.00 95.88 213 PHE A O 1
ATOM 1667 N N . GLU A 1 214 ? 7.215 3.788 19.382 1.00 91.75 214 GLU A N 1
ATOM 1668 C CA . GLU A 1 214 ? 7.310 5.217 19.037 1.00 91.75 214 GLU A CA 1
ATOM 1669 C C . GLU A 1 214 ? 8.750 5.689 18.752 1.00 91.75 214 GLU A C 1
ATOM 1671 O O . GLU A 1 214 ? 8.954 6.668 18.040 1.00 91.75 214 GLU A O 1
ATOM 1676 N N . SER A 1 215 ? 9.757 4.985 19.279 1.00 92.56 215 SER A N 1
ATOM 1677 C CA . SER A 1 215 ? 11.177 5.267 19.045 1.00 92.56 215 SER A CA 1
ATOM 1678 C C . SER A 1 215 ? 11.734 4.706 17.731 1.00 92.56 215 SER A C 1
ATOM 1680 O O . SER A 1 215 ? 12.873 5.024 17.381 1.00 92.56 215 SER A O 1
ATOM 1682 N N . GLU A 1 216 ? 10.987 3.869 17.002 1.00 94.00 216 GLU A N 1
ATOM 1683 C CA . GLU A 1 216 ? 11.449 3.323 15.727 1.00 94.00 216 GLU A CA 1
ATOM 1684 C C . GLU A 1 216 ? 11.365 4.364 14.596 1.00 94.00 216 GLU A C 1
ATOM 1686 O O . GLU A 1 216 ? 10.377 5.090 14.480 1.00 94.00 216 GLU A O 1
ATOM 1691 N N . PRO A 1 217 ? 12.372 4.423 13.705 1.00 91.25 217 PRO A N 1
ATOM 1692 C CA . PRO A 1 217 ? 12.452 5.462 12.679 1.00 91.25 217 PRO A CA 1
ATOM 1693 C C . PRO A 1 217 ? 11.391 5.319 11.580 1.00 91.25 217 PRO A C 1
ATOM 1695 O O . PRO A 1 217 ? 10.971 6.319 11.004 1.00 91.25 217 PRO A O 1
ATOM 1698 N N . ASN A 1 218 ? 10.957 4.091 11.273 1.00 93.56 218 ASN A N 1
ATOM 1699 C CA . ASN A 1 218 ? 9.931 3.824 10.267 1.00 93.56 218 ASN A CA 1
ATOM 1700 C C . ASN A 1 218 ? 8.730 3.119 10.907 1.00 93.56 218 ASN A C 1
ATOM 1702 O O . ASN A 1 218 ? 8.605 1.895 10.881 1.00 93.56 218 ASN A O 1
ATOM 1706 N N . LEU A 1 219 ? 7.824 3.920 11.464 1.00 95.88 219 LEU A N 1
ATOM 1707 C CA . LEU A 1 219 ? 6.597 3.433 12.095 1.00 95.88 219 LEU A CA 1
ATOM 1708 C C . LEU A 1 219 ? 5.661 2.722 11.107 1.00 95.88 219 LEU A C 1
ATOM 1710 O O . LEU A 1 219 ? 4.909 1.837 11.507 1.00 95.88 219 LEU A O 1
ATOM 1714 N N . PHE A 1 220 ? 5.702 3.056 9.814 1.00 96.31 220 PHE A N 1
ATOM 1715 C CA . PHE A 1 220 ? 4.900 2.342 8.821 1.00 96.31 220 PHE A CA 1
ATOM 1716 C C . PHE A 1 220 ? 5.397 0.911 8.609 1.00 96.31 220 PHE A C 1
ATOM 1718 O O . PHE A 1 220 ? 4.591 -0.020 8.602 1.00 96.31 220 PHE A O 1
ATOM 1725 N N . LEU A 1 221 ? 6.716 0.713 8.538 1.00 95.81 221 LEU A N 1
ATOM 1726 C CA . LEU A 1 221 ? 7.310 -0.622 8.530 1.00 95.81 221 LEU A CA 1
ATOM 1727 C C . LEU A 1 221 ? 6.920 -1.410 9.787 1.00 95.81 221 LEU A C 1
ATOM 1729 O O . LEU A 1 221 ? 6.582 -2.586 9.675 1.00 95.81 221 LEU A O 1
ATOM 1733 N N . VAL A 1 222 ? 6.895 -0.764 10.959 1.00 96.38 222 VAL A N 1
ATOM 1734 C CA . VAL A 1 222 ? 6.403 -1.389 12.198 1.00 96.38 222 VAL A CA 1
ATOM 1735 C C . VAL A 1 222 ? 4.954 -1.844 12.050 1.00 96.38 222 VAL A C 1
ATOM 1737 O O . VAL A 1 222 ? 4.647 -2.978 12.394 1.00 96.38 222 VAL A O 1
ATOM 1740 N N . ILE A 1 223 ? 4.058 -1.014 11.508 1.00 96.94 223 ILE A N 1
ATOM 1741 C CA . ILE A 1 223 ? 2.653 -1.400 11.300 1.00 96.94 223 ILE A CA 1
ATOM 1742 C C . ILE A 1 223 ? 2.524 -2.608 10.368 1.00 96.94 223 ILE A C 1
ATOM 1744 O O . ILE A 1 223 ? 1.699 -3.486 10.621 1.00 96.94 223 ILE A O 1
ATOM 1748 N N . VAL A 1 224 ? 3.330 -2.668 9.307 1.00 96.69 224 VAL A N 1
ATOM 1749 C CA . VAL A 1 224 ? 3.337 -3.807 8.380 1.00 96.69 224 VAL A CA 1
ATOM 1750 C C . VAL A 1 224 ? 3.873 -5.071 9.066 1.00 96.69 224 VAL A C 1
ATOM 1752 O O . VAL A 1 224 ? 3.235 -6.122 8.988 1.00 96.69 224 VAL A O 1
ATOM 1755 N N . ARG A 1 225 ? 4.993 -4.963 9.792 1.00 96.06 225 ARG A N 1
ATOM 1756 C CA . ARG A 1 225 ? 5.619 -6.052 10.561 1.00 96.06 225 ARG A CA 1
ATOM 1757 C C . ARG A 1 225 ? 4.690 -6.599 11.646 1.00 96.06 225 ARG A C 1
ATOM 1759 O O . ARG A 1 225 ? 4.470 -7.804 11.739 1.00 96.06 225 ARG A O 1
ATOM 1766 N N . GLU A 1 226 ? 4.106 -5.704 12.434 1.00 96.56 226 GLU A N 1
ATOM 1767 C CA . GLU A 1 226 ? 3.266 -6.001 13.598 1.00 96.56 226 GLU A CA 1
ATOM 1768 C C . GLU A 1 226 ? 1.774 -6.055 13.250 1.00 96.56 226 GLU A C 1
ATOM 1770 O O . GLU A 1 226 ? 0.903 -5.936 14.115 1.00 96.56 226 GLU A O 1
ATOM 1775 N N . TRP A 1 227 ? 1.430 -6.268 11.978 1.00 96.19 227 TRP A N 1
ATOM 1776 C CA . TRP A 1 227 ? 0.036 -6.259 11.541 1.00 96.19 227 TRP A CA 1
ATOM 1777 C C . TRP A 1 227 ? -0.832 -7.287 12.286 1.00 96.19 227 TRP A C 1
ATOM 1779 O O . TRP A 1 227 ? -1.998 -7.039 12.604 1.00 96.19 227 TRP A O 1
ATOM 1789 N N . ARG A 1 228 ? -0.253 -8.442 12.639 1.00 94.56 228 ARG A N 1
ATOM 1790 C CA . ARG A 1 228 ? -0.932 -9.458 13.461 1.00 94.56 228 ARG A CA 1
ATOM 1791 C C . ARG A 1 228 ? -1.279 -8.936 14.859 1.00 94.56 228 ARG A C 1
ATOM 1793 O O . ARG A 1 228 ? -2.361 -9.251 15.351 1.00 94.56 228 ARG A O 1
ATOM 1800 N N . GLU A 1 229 ? -0.417 -8.121 15.460 1.00 95.56 229 GLU A N 1
ATOM 1801 C CA . GLU A 1 229 ? -0.647 -7.500 16.768 1.00 95.56 229 GLU A CA 1
ATOM 1802 C C . GLU A 1 229 ? -1.745 -6.429 16.697 1.00 95.56 229 GLU A C 1
ATOM 1804 O O . GLU A 1 229 ? -2.599 -6.360 17.585 1.00 95.56 229 GLU A O 1
ATOM 1809 N N . VAL A 1 230 ? -1.805 -5.652 15.607 1.00 96.25 230 VAL A N 1
ATOM 1810 C CA . VAL A 1 230 ? -2.924 -4.723 15.355 1.00 96.25 230 VAL A CA 1
ATOM 1811 C C . VAL A 1 230 ? -4.250 -5.492 15.326 1.00 96.25 230 VAL A C 1
ATOM 1813 O O . VAL A 1 230 ? -5.212 -5.117 16.000 1.00 96.25 230 VAL A O 1
ATOM 1816 N N . LEU A 1 231 ? -4.307 -6.607 14.590 1.00 95.00 231 LEU A N 1
ATOM 1817 C CA . LEU A 1 231 ? -5.509 -7.442 14.509 1.00 95.00 231 LEU A CA 1
ATOM 1818 C C . LEU A 1 231 ? -5.866 -8.093 15.854 1.00 95.00 231 LEU A C 1
ATOM 1820 O O . LEU A 1 231 ? -7.049 -8.187 16.188 1.00 95.00 231 LEU A O 1
ATOM 1824 N N . ALA A 1 232 ? -4.873 -8.543 16.624 1.00 94.62 232 ALA A N 1
ATOM 1825 C CA . ALA A 1 232 ? -5.081 -9.113 17.954 1.00 94.62 232 ALA A CA 1
ATOM 1826 C C . ALA A 1 232 ? -5.645 -8.068 18.928 1.00 94.62 232 ALA A C 1
ATOM 1828 O O . ALA A 1 232 ? -6.662 -8.318 19.577 1.00 94.62 232 ALA A O 1
ATOM 1829 N N . THR A 1 233 ? -5.059 -6.869 18.945 1.00 94.75 233 THR A N 1
ATOM 1830 C CA . THR A 1 233 ? -5.516 -5.741 19.769 1.00 94.75 233 THR A CA 1
ATOM 1831 C C . THR A 1 233 ? -6.931 -5.313 19.383 1.00 94.75 233 THR A C 1
ATOM 1833 O O . THR A 1 233 ? -7.783 -5.111 20.246 1.00 94.75 233 THR A O 1
ATOM 1836 N N . TYR A 1 234 ? -7.237 -5.252 18.082 1.00 94.69 234 TYR A N 1
ATOM 1837 C CA . TYR A 1 234 ? -8.593 -4.983 17.604 1.00 94.69 234 TYR A CA 1
ATOM 1838 C C . TYR A 1 234 ? -9.606 -6.022 18.108 1.00 94.69 234 TYR A C 1
ATOM 1840 O O . TYR A 1 234 ? -10.667 -5.650 18.612 1.00 94.69 234 TYR A O 1
ATOM 1848 N N . ARG A 1 235 ? -9.288 -7.318 17.996 1.00 92.50 235 ARG A N 1
ATOM 1849 C CA . ARG A 1 235 ? -10.167 -8.403 18.464 1.00 92.50 235 ARG A CA 1
ATOM 1850 C C . ARG A 1 235 ? -10.401 -8.324 19.969 1.00 92.50 235 ARG A C 1
ATOM 1852 O O . ARG A 1 235 ? -11.545 -8.462 20.393 1.00 92.50 235 ARG A O 1
ATOM 1859 N N . ALA A 1 236 ? -9.357 -8.048 20.749 1.00 92.44 236 ALA A N 1
ATOM 1860 C CA . ALA A 1 236 ? -9.469 -7.862 22.192 1.00 92.44 236 ALA A CA 1
ATOM 1861 C C . ALA A 1 236 ? -10.375 -6.667 22.540 1.00 92.44 236 ALA A C 1
ATOM 1863 O O . ALA A 1 236 ? -11.297 -6.807 23.342 1.00 92.44 236 ALA A O 1
ATOM 1864 N N . ASN A 1 237 ? -10.189 -5.520 21.877 1.00 90.69 237 ASN A N 1
ATOM 1865 C CA . ASN A 1 237 ? -11.028 -4.332 22.073 1.00 90.69 237 ASN A CA 1
ATOM 1866 C C . ASN A 1 237 ? -12.501 -4.605 21.731 1.00 90.69 237 ASN A C 1
ATOM 1868 O O . ASN A 1 237 ? -13.401 -4.219 22.481 1.00 90.69 237 ASN A O 1
ATOM 1872 N N . LEU A 1 238 ? -12.753 -5.310 20.624 1.00 90.38 238 LEU A N 1
ATOM 1873 C CA . LEU A 1 238 ? -14.100 -5.697 20.213 1.00 90.38 238 LEU A CA 1
ATOM 1874 C C . LEU A 1 238 ? -14.747 -6.666 21.206 1.00 90.38 238 LEU A C 1
ATOM 1876 O O . LEU A 1 238 ? -15.910 -6.490 21.562 1.00 90.38 238 LEU A O 1
ATOM 1880 N N . GLN A 1 239 ? -14.002 -7.668 21.669 1.00 88.06 239 GLN A N 1
ATOM 1881 C CA . GLN A 1 239 ? -14.485 -8.643 22.640 1.00 88.06 239 GLN A CA 1
ATOM 1882 C C . GLN A 1 239 ? -14.855 -7.967 23.967 1.00 88.06 239 GLN A C 1
ATOM 1884 O O . GLN A 1 239 ? -15.946 -8.202 24.486 1.00 88.06 239 GLN A O 1
ATOM 1889 N N . THR A 1 240 ? -14.007 -7.063 24.465 1.00 86.94 240 THR A N 1
ATOM 1890 C CA . THR A 1 240 ? -14.286 -6.268 25.669 1.00 86.94 240 THR A CA 1
ATOM 1891 C C . THR A 1 240 ? -15.549 -5.425 25.506 1.00 86.94 240 THR A C 1
ATOM 1893 O O . THR A 1 240 ? -16.408 -5.441 26.382 1.00 86.94 240 THR A O 1
ATOM 1896 N N . TYR A 1 241 ? -15.724 -4.746 24.370 1.00 87.75 241 TYR A N 1
ATOM 1897 C CA . TYR A 1 241 ? -16.933 -3.963 24.101 1.00 87.75 241 TYR A CA 1
ATOM 1898 C C . TYR A 1 241 ? -18.210 -4.817 24.105 1.00 87.75 241 TYR A C 1
ATOM 1900 O O . TYR A 1 241 ? -19.201 -4.449 24.737 1.00 87.75 241 TYR A O 1
ATOM 1908 N N . VAL A 1 242 ? -18.181 -5.982 23.451 1.00 85.50 242 VAL A N 1
ATOM 1909 C CA . VAL A 1 242 ? -19.329 -6.904 23.408 1.00 85.50 242 VAL A CA 1
ATOM 1910 C C . VAL A 1 242 ? -19.665 -7.448 24.802 1.00 85.50 242 VAL A C 1
ATOM 1912 O O . VAL A 1 242 ? -20.843 -7.551 25.163 1.00 85.50 242 VAL A O 1
ATOM 1915 N N . TYR A 1 243 ? -18.653 -7.773 25.610 1.00 83.25 243 TYR A N 1
ATOM 1916 C CA . TYR A 1 243 ? -18.867 -8.245 26.977 1.00 83.25 243 TYR A CA 1
ATOM 1917 C C . TYR A 1 243 ? -19.396 -7.157 27.908 1.00 83.25 243 TYR A C 1
ATOM 1919 O O . TYR A 1 243 ? -20.336 -7.429 28.654 1.00 83.25 243 TYR A O 1
ATOM 1927 N N . SER A 1 244 ? -18.882 -5.928 27.827 1.00 82.50 244 SER A N 1
ATOM 1928 C CA . SER A 1 244 ? -19.401 -4.801 28.611 1.00 82.50 244 SER A CA 1
ATOM 1929 C C . SER A 1 244 ? -20.876 -4.538 28.310 1.00 82.50 244 SER A C 1
ATOM 1931 O O . SER A 1 244 ? -21.677 -4.410 29.235 1.00 82.50 244 SER A O 1
ATOM 1933 N N . PHE A 1 245 ? -21.270 -4.570 27.033 1.00 78.62 245 PHE A N 1
ATOM 1934 C CA . PHE A 1 245 ? -22.674 -4.425 26.638 1.00 78.62 245 PHE A CA 1
ATOM 1935 C C . PHE A 1 245 ? -23.561 -5.545 27.209 1.00 78.62 245 PHE A C 1
ATOM 1937 O O . PHE A 1 245 ? -24.674 -5.305 27.683 1.00 78.62 245 PHE A O 1
ATOM 1944 N N . SER A 1 246 ? -23.053 -6.781 27.211 1.00 76.31 246 SER A N 1
ATOM 1945 C CA . SER A 1 246 ? -23.759 -7.935 27.781 1.00 76.31 246 SER A CA 1
ATOM 1946 C C . SER A 1 246 ? -23.928 -7.807 29.300 1.00 76.31 246 SER A C 1
ATOM 1948 O O . SER A 1 246 ? -24.998 -8.105 29.832 1.00 76.31 246 SER A O 1
ATOM 1950 N N . PHE A 1 247 ? -22.900 -7.317 29.996 1.00 74.88 247 PHE A N 1
ATOM 1951 C CA . PHE A 1 247 ? -22.936 -7.096 31.439 1.00 74.88 247 PHE A CA 1
ATOM 1952 C C . PHE A 1 247 ? -23.905 -5.975 31.833 1.00 74.88 247 PHE A C 1
ATOM 1954 O O . PHE A 1 247 ? -24.692 -6.144 32.764 1.00 74.88 247 PHE A O 1
ATOM 1961 N N . GLU A 1 248 ? -23.908 -4.852 31.111 1.00 77.25 248 GLU A N 1
ATOM 1962 C CA . GLU A 1 248 ? -24.861 -3.760 31.352 1.00 77.25 248 GLU A CA 1
ATOM 1963 C C . GLU A 1 248 ? -26.309 -4.215 31.172 1.00 77.25 248 GLU A C 1
ATOM 1965 O O . GLU A 1 248 ? -27.176 -3.876 31.983 1.00 77.25 248 GLU A O 1
ATOM 1970 N N . ARG A 1 249 ? -26.568 -5.029 30.144 1.00 80.50 249 ARG A N 1
ATOM 1971 C CA . ARG A 1 249 ? -27.882 -5.631 29.933 1.00 80.50 249 ARG A CA 1
ATOM 1972 C C . ARG A 1 249 ? -28.281 -6.530 31.102 1.00 80.50 249 ARG A C 1
ATOM 1974 O O . ARG A 1 249 ? -29.364 -6.338 31.649 1.00 80.50 249 ARG A O 1
ATOM 1981 N N . ALA A 1 250 ? -27.413 -7.455 31.510 1.00 73.06 250 ALA A N 1
ATOM 1982 C CA . ALA A 1 250 ? -27.681 -8.345 32.639 1.00 73.06 250 ALA A CA 1
ATOM 1983 C C . ALA A 1 250 ? -27.946 -7.554 33.933 1.00 73.06 250 ALA A C 1
ATOM 1985 O O . ALA A 1 250 ? -28.905 -7.827 34.651 1.00 73.06 250 ALA A O 1
ATOM 1986 N N . ARG A 1 251 ? -27.154 -6.508 34.199 1.00 81.62 251 ARG A N 1
ATOM 1987 C CA . ARG A 1 251 ? -27.347 -5.622 35.353 1.00 81.62 251 ARG A CA 1
ATOM 1988 C C . ARG A 1 251 ? -28.700 -4.908 35.315 1.00 81.62 251 ARG A C 1
ATOM 1990 O O . ARG A 1 251 ? -29.357 -4.804 36.347 1.00 81.62 251 ARG A O 1
ATOM 1997 N N . ARG A 1 252 ? -29.124 -4.421 34.144 1.00 87.06 252 ARG A N 1
ATOM 1998 C CA . ARG A 1 252 ? -30.439 -3.788 33.968 1.00 87.06 252 ARG A CA 1
ATOM 1999 C C . ARG A 1 252 ? -31.579 -4.786 34.192 1.00 87.06 252 ARG A C 1
ATOM 2001 O O . ARG A 1 252 ? -32.556 -4.425 34.838 1.00 87.06 252 ARG A O 1
ATOM 2008 N N . GLU A 1 253 ? -31.455 -6.014 33.692 1.00 88.75 253 GLU A N 1
ATOM 2009 C CA . GLU A 1 253 ? -32.455 -7.074 33.893 1.00 88.75 253 GLU A CA 1
ATOM 2010 C C . GLU A 1 253 ? -32.607 -7.434 35.381 1.00 88.75 253 GLU A C 1
ATOM 2012 O O . GLU A 1 253 ? -33.731 -7.538 35.869 1.00 88.75 253 GLU A O 1
ATOM 2017 N N . VAL A 1 254 ? -31.500 -7.526 36.128 1.00 86.50 254 VAL A N 1
ATOM 2018 C CA . VAL A 1 254 ? -31.531 -7.740 37.587 1.00 86.50 254 VAL A CA 1
ATOM 2019 C C . VAL A 1 254 ? -32.207 -6.573 38.307 1.00 86.50 254 VAL A C 1
ATOM 2021 O O . VAL A 1 254 ? -33.114 -6.798 39.104 1.00 86.50 254 VAL A O 1
ATOM 2024 N N . ALA A 1 255 ? -31.831 -5.330 37.990 1.00 87.12 255 ALA A N 1
ATOM 2025 C CA . ALA A 1 255 ? -32.441 -4.151 38.606 1.00 87.12 255 ALA A CA 1
ATOM 2026 C C . ALA A 1 255 ? -33.957 -4.074 38.341 1.00 87.12 255 ALA A C 1
ATOM 2028 O O . ALA A 1 255 ? -34.729 -3.726 39.231 1.00 87.12 255 ALA A O 1
ATOM 2029 N N . GLN A 1 256 ? -34.403 -4.440 37.134 1.00 90.94 256 GLN A N 1
ATOM 2030 C CA . GLN A 1 256 ? -35.830 -4.500 36.817 1.00 90.94 256 GLN A CA 1
ATOM 2031 C C . GLN A 1 256 ? -36.541 -5.607 37.606 1.00 90.94 256 GLN A C 1
ATOM 2033 O O . GLN A 1 256 ? -37.626 -5.376 38.134 1.00 90.94 256 GLN A O 1
ATOM 2038 N N . ALA A 1 257 ? -35.926 -6.785 37.736 1.00 89.50 257 ALA A N 1
ATOM 2039 C CA . ALA A 1 257 ? -36.486 -7.880 38.523 1.00 89.50 257 ALA A CA 1
ATOM 2040 C C . ALA A 1 257 ? -36.632 -7.510 40.011 1.00 89.50 257 ALA A C 1
ATOM 2042 O O . ALA A 1 257 ? -37.637 -7.862 40.628 1.00 89.50 257 ALA A O 1
ATOM 2043 N N . GLU A 1 258 ? -35.675 -6.767 40.576 1.00 86.75 258 GLU A N 1
ATOM 2044 C CA . GLU A 1 2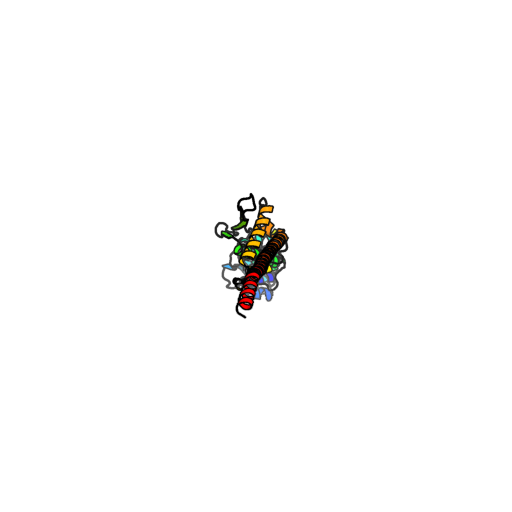58 ? -35.761 -6.238 41.944 1.00 86.75 258 GLU A CA 1
ATOM 2045 C C . GLU A 1 258 ? -36.939 -5.264 42.111 1.00 86.75 258 GLU A C 1
ATOM 2047 O O . GLU A 1 258 ? -37.705 -5.383 43.072 1.00 86.75 258 GLU A O 1
ATOM 2052 N N . ILE A 1 259 ? -37.137 -4.346 41.156 1.00 90.19 259 ILE A N 1
ATOM 2053 C CA . ILE A 1 259 ? -38.269 -3.402 41.156 1.00 90.19 259 ILE A CA 1
ATOM 2054 C C . ILE A 1 259 ? -39.607 -4.144 41.051 1.00 90.19 259 ILE A C 1
ATOM 2056 O O . ILE A 1 259 ? -40.537 -3.871 41.818 1.00 90.19 259 ILE A O 1
ATOM 2060 N N . ASP A 1 260 ? -39.713 -5.098 40.128 1.00 92.38 260 ASP A N 1
ATOM 2061 C CA . ASP A 1 260 ? -40.932 -5.880 39.913 1.00 92.38 260 ASP A CA 1
ATOM 2062 C C . ASP A 1 260 ? -41.266 -6.730 41.145 1.00 92.38 260 ASP A C 1
ATOM 2064 O O . ASP A 1 260 ? -42.433 -6.845 41.534 1.00 92.38 260 ASP A O 1
ATOM 2068 N N . TYR A 1 261 ? -40.247 -7.310 41.788 1.00 89.12 261 TYR A N 1
ATOM 2069 C CA . TYR A 1 261 ? -40.405 -8.063 43.027 1.00 89.12 261 TYR A CA 1
ATOM 2070 C C . TYR A 1 261 ? -40.891 -7.167 44.170 1.00 89.12 261 TYR A C 1
ATOM 2072 O O . TYR A 1 261 ? -41.868 -7.512 44.836 1.00 89.12 261 TYR A O 1
ATOM 2080 N N . GLY A 1 262 ? -40.276 -5.993 44.353 1.00 87.19 262 GLY A N 1
ATOM 2081 C CA . GLY A 1 262 ? -40.713 -5.005 45.342 1.00 87.19 262 GLY A CA 1
ATOM 2082 C C . GLY A 1 262 ? -42.162 -4.568 45.119 1.00 87.19 262 GLY A C 1
ATOM 2083 O O . GLY A 1 262 ? -42.963 -4.584 46.051 1.00 87.19 262 GLY A O 1
ATOM 2084 N N . THR A 1 263 ? -42.533 -4.287 43.868 1.00 90.88 263 THR A N 1
ATOM 2085 C CA . THR A 1 263 ? -43.900 -3.893 43.493 1.00 90.88 263 THR A CA 1
ATOM 2086 C C . THR A 1 263 ? -44.913 -4.995 43.811 1.00 90.88 263 THR A C 1
ATOM 2088 O O . THR A 1 263 ? -45.959 -4.723 44.404 1.00 90.88 263 THR A O 1
ATOM 2091 N N . LYS A 1 264 ? -44.601 -6.257 43.485 1.00 91.25 264 LYS A N 1
ATOM 2092 C CA . LYS A 1 264 ? -45.459 -7.407 43.820 1.00 91.25 264 LYS A CA 1
ATOM 2093 C C . LYS A 1 264 ? -45.595 -7.599 45.329 1.00 91.25 264 LYS A C 1
ATOM 2095 O O . LYS A 1 264 ? -46.703 -7.833 45.805 1.00 91.25 264 LYS A O 1
ATOM 2100 N N . LEU A 1 265 ? -44.502 -7.475 46.082 1.00 88.00 265 LEU A N 1
ATOM 2101 C CA . LEU A 1 265 ? -44.515 -7.617 47.538 1.00 88.00 265 LEU A CA 1
ATOM 2102 C C . LEU A 1 265 ? -45.364 -6.521 48.198 1.00 88.00 265 LEU A C 1
ATOM 2104 O O . LEU A 1 265 ? -46.204 -6.820 49.045 1.00 88.00 265 LEU A O 1
ATOM 2108 N N . SER A 1 266 ? -45.197 -5.265 47.773 1.00 86.94 266 SER A N 1
ATOM 2109 C CA . SER A 1 266 ? -46.022 -4.143 48.228 1.00 86.94 266 SER A CA 1
ATOM 2110 C C . SER A 1 266 ? -47.497 -4.332 47.877 1.00 86.94 266 SER A C 1
ATOM 2112 O O . SER A 1 266 ? -48.347 -4.037 48.712 1.00 86.94 266 SER A O 1
ATOM 2114 N N . GLY A 1 267 ? -47.807 -4.872 46.694 1.00 90.94 267 GLY A N 1
ATOM 2115 C CA . GLY A 1 267 ? -49.174 -5.235 46.312 1.00 90.94 267 GLY A CA 1
ATOM 2116 C C . GLY A 1 267 ? -49.786 -6.279 47.249 1.00 90.94 267 GLY A C 1
ATOM 2117 O O . GLY A 1 267 ? -50.865 -6.061 47.789 1.00 90.94 267 GLY A O 1
ATOM 2118 N N . VAL A 1 268 ? -49.062 -7.369 47.530 1.00 90.88 268 VAL A N 1
ATOM 2119 C CA . VAL A 1 268 ? -49.514 -8.417 48.465 1.00 90.88 268 VAL A CA 1
ATOM 2120 C C . VAL A 1 268 ? -49.707 -7.866 49.880 1.00 90.88 268 VAL A C 1
ATOM 2122 O O . VAL A 1 268 ? -50.707 -8.168 50.529 1.00 90.88 268 VAL A O 1
ATOM 2125 N N . LEU A 1 269 ? -48.776 -7.045 50.372 1.00 84.44 269 LEU A N 1
ATOM 2126 C CA . LEU A 1 269 ? -48.898 -6.410 51.686 1.00 84.44 269 LEU A CA 1
ATOM 2127 C C . LEU A 1 269 ? -50.080 -5.434 51.740 1.00 84.44 269 LEU A C 1
ATOM 2129 O O . LEU A 1 269 ? -50.794 -5.408 52.741 1.00 84.44 269 LEU A O 1
ATOM 2133 N N . GLY A 1 270 ? -50.316 -4.679 50.665 1.00 87.25 270 GLY A N 1
ATOM 2134 C CA . GLY A 1 270 ? -51.486 -3.817 50.513 1.00 87.25 270 GLY A CA 1
ATOM 2135 C C . GLY A 1 270 ? -52.795 -4.606 50.566 1.00 87.25 270 GLY A C 1
ATOM 2136 O O . GLY A 1 270 ? -53.696 -4.242 51.320 1.00 87.25 270 GLY A O 1
ATOM 2137 N N . ASP A 1 271 ? -52.870 -5.731 49.854 1.00 86.69 271 ASP A N 1
ATOM 2138 C CA . ASP A 1 271 ? -54.027 -6.631 49.879 1.00 86.69 271 ASP A CA 1
ATOM 2139 C C . ASP A 1 271 ? -54.264 -7.233 51.270 1.00 86.69 271 ASP A C 1
ATOM 2141 O O . ASP A 1 271 ? -55.408 -7.334 51.719 1.00 86.69 271 ASP A O 1
ATOM 2145 N N . ILE A 1 272 ? -53.199 -7.628 51.977 1.00 86.44 272 ILE A N 1
ATOM 2146 C CA . ILE A 1 272 ? -53.294 -8.138 53.352 1.00 86.44 272 ILE A CA 1
ATOM 2147 C C . ILE A 1 272 ? -53.797 -7.041 54.289 1.00 86.44 272 ILE A C 1
ATOM 2149 O O . ILE A 1 272 ? -54.741 -7.282 55.039 1.00 86.44 272 ILE A O 1
ATOM 2153 N N . ALA A 1 273 ? -53.212 -5.843 54.234 1.00 81.19 273 ALA A N 1
ATOM 2154 C CA . ALA A 1 273 ? -53.629 -4.712 55.058 1.00 81.19 273 ALA A CA 1
ATOM 2155 C C . ALA A 1 273 ? -55.094 -4.332 54.786 1.00 81.19 273 ALA A C 1
ATOM 2157 O O . ALA A 1 273 ? -55.868 -4.148 55.726 1.00 81.19 273 ALA A O 1
ATOM 2158 N N . GLY A 1 274 ? -55.505 -4.304 53.515 1.00 83.00 274 GLY A N 1
ATOM 2159 C CA . GLY A 1 274 ? -56.890 -4.069 53.112 1.00 83.00 274 GLY A CA 1
ATOM 2160 C C . GLY A 1 274 ? -57.850 -5.129 53.658 1.00 83.00 274 GLY A C 1
ATOM 2161 O O . GLY A 1 274 ? -58.880 -4.788 54.238 1.00 83.00 274 GLY A O 1
ATOM 2162 N N . LYS A 1 275 ? -57.495 -6.417 53.557 1.00 84.25 275 LYS A N 1
ATOM 2163 C CA . LYS A 1 275 ? -58.292 -7.521 54.124 1.00 84.25 275 LYS A CA 1
ATOM 2164 C C . LYS A 1 275 ? -58.359 -7.467 55.653 1.00 84.25 275 LYS A C 1
ATOM 2166 O O . LYS A 1 275 ? -59.421 -7.719 56.219 1.00 84.25 275 LYS A O 1
ATOM 2171 N N . MET A 1 276 ? -57.264 -7.105 56.321 1.00 81.00 276 MET A N 1
ATOM 2172 C CA . MET A 1 276 ? -57.234 -6.938 57.777 1.00 81.00 276 MET A CA 1
ATOM 2173 C C . MET A 1 276 ? -58.119 -5.783 58.245 1.00 81.00 276 MET A C 1
ATOM 2175 O O . MET A 1 276 ? -58.808 -5.923 59.249 1.00 81.00 276 MET A O 1
ATOM 2179 N N . LEU A 1 277 ? -58.139 -4.666 57.517 1.00 76.00 277 LEU A N 1
ATOM 2180 C CA . LEU A 1 277 ? -59.005 -3.525 57.823 1.00 76.00 277 LEU A CA 1
ATOM 2181 C C . LEU A 1 277 ? -60.485 -3.802 57.508 1.00 76.00 277 LEU A C 1
ATOM 2183 O O . LEU A 1 277 ? -61.364 -3.270 58.184 1.00 76.00 277 LEU A O 1
ATOM 2187 N N . ALA A 1 278 ? -60.779 -4.654 56.523 1.00 74.69 278 ALA A N 1
ATOM 2188 C CA . ALA A 1 278 ? -62.146 -5.033 56.164 1.00 74.69 278 ALA A CA 1
ATOM 2189 C C . ALA A 1 278 ? -62.801 -6.005 57.168 1.00 74.69 278 ALA A C 1
ATOM 2191 O O . ALA A 1 278 ? -64.026 -5.995 57.320 1.00 74.69 278 ALA A O 1
ATOM 2192 N N . LEU A 1 279 ? -62.008 -6.822 57.871 1.00 75.00 279 LEU A N 1
ATOM 2193 C CA . LEU A 1 279 ? -62.477 -7.797 58.869 1.00 75.00 279 LEU A CA 1
ATOM 2194 C C . LEU A 1 279 ? -63.288 -7.158 60.023 1.00 75.00 279 LEU A C 1
ATOM 2196 O O . LEU A 1 279 ? -64.408 -7.600 60.272 1.00 75.00 279 LEU A O 1
ATOM 2200 N N . PRO A 1 280 ? -62.812 -6.095 60.701 1.00 72.62 280 PRO A N 1
ATOM 2201 C CA . PRO A 1 280 ? -63.583 -5.402 61.734 1.00 72.62 280 PRO A CA 1
ATOM 2202 C C . PRO A 1 280 ? -64.901 -4.806 61.228 1.00 72.62 280 PRO A C 1
ATOM 2204 O O . PRO A 1 280 ? -65.908 -4.860 61.928 1.00 72.62 280 PRO A O 1
ATOM 2207 N N . ILE A 1 281 ? -64.913 -4.258 60.008 1.00 73.31 281 ILE A N 1
ATOM 2208 C CA . ILE A 1 281 ? -66.106 -3.642 59.404 1.00 73.31 281 ILE A CA 1
ATOM 2209 C C . ILE A 1 281 ? -67.164 -4.709 59.110 1.00 73.31 281 ILE A C 1
ATOM 2211 O O . ILE A 1 281 ? -68.346 -4.513 59.390 1.00 73.31 281 ILE A O 1
ATOM 2215 N N . SER A 1 282 ? -66.741 -5.858 58.586 1.00 72.81 282 SER A N 1
ATOM 2216 C CA . SER A 1 282 ? -67.642 -6.981 58.319 1.00 72.81 282 SER A CA 1
ATOM 2217 C C . SER A 1 282 ? -68.181 -7.614 59.610 1.00 72.81 282 SER A C 1
ATOM 2219 O O . SER A 1 282 ? -69.361 -7.957 59.662 1.00 72.81 282 SER A O 1
ATOM 2221 N N . LEU A 1 283 ? -67.387 -7.659 60.688 1.00 71.31 283 LEU A N 1
ATOM 2222 C CA . LEU A 1 283 ? -67.868 -8.050 62.020 1.00 71.31 283 LEU A CA 1
ATOM 2223 C C . LEU A 1 283 ? -68.878 -7.043 62.600 1.00 71.31 283 LEU A C 1
ATOM 2225 O O . LEU A 1 283 ? -69.909 -7.438 63.138 1.00 71.31 283 LEU A O 1
ATOM 2229 N N . ALA A 1 284 ? -68.608 -5.741 62.471 1.00 73.69 284 ALA A N 1
ATOM 2230 C CA . ALA A 1 284 ? -69.516 -4.691 62.929 1.00 73.69 284 ALA A CA 1
ATOM 2231 C C . ALA A 1 284 ? -70.855 -4.723 62.172 1.00 73.69 284 ALA A C 1
ATOM 2233 O O . ALA A 1 284 ? -71.909 -4.568 62.785 1.00 73.69 284 ALA A O 1
ATOM 2234 N N . GLY A 1 285 ? -70.828 -4.989 60.862 1.00 75.12 285 GLY A N 1
ATOM 2235 C CA . GLY A 1 285 ? -72.033 -5.199 60.056 1.00 75.12 285 GLY A CA 1
ATOM 2236 C C . GLY A 1 285 ? -72.872 -6.393 60.527 1.00 75.12 285 GLY A C 1
ATOM 2237 O O . GLY A 1 285 ? -74.091 -6.270 60.627 1.00 75.12 285 GLY A O 1
ATOM 2238 N N . LEU A 1 286 ? -72.232 -7.512 60.886 1.00 74.94 286 LEU A N 1
ATOM 2239 C CA . LEU A 1 286 ? -72.900 -8.688 61.464 1.00 74.94 286 LEU A CA 1
ATOM 2240 C C . LEU A 1 286 ? -73.590 -8.371 62.800 1.00 74.94 286 LEU A C 1
ATOM 2242 O O . LEU A 1 286 ? -74.754 -8.714 62.974 1.00 74.94 286 LEU A O 1
ATOM 2246 N N . VAL A 1 287 ? -72.919 -7.653 63.705 1.00 75.62 287 VAL A N 1
ATOM 2247 C CA . VAL A 1 287 ? -73.496 -7.249 65.005 1.00 75.62 287 VAL A CA 1
ATOM 2248 C C . VAL A 1 287 ? -74.689 -6.296 64.837 1.00 75.62 287 VAL A C 1
ATOM 2250 O O . VAL A 1 287 ? -75.638 -6.336 65.619 1.00 75.62 287 VAL A O 1
ATOM 2253 N N . VAL A 1 288 ? -74.669 -5.428 63.820 1.00 76.06 288 VAL A N 1
ATOM 2254 C CA . VAL A 1 288 ? -75.800 -4.537 63.504 1.00 76.06 288 VAL A CA 1
ATOM 2255 C C . VAL A 1 288 ? -76.989 -5.321 62.937 1.00 76.06 288 VAL A 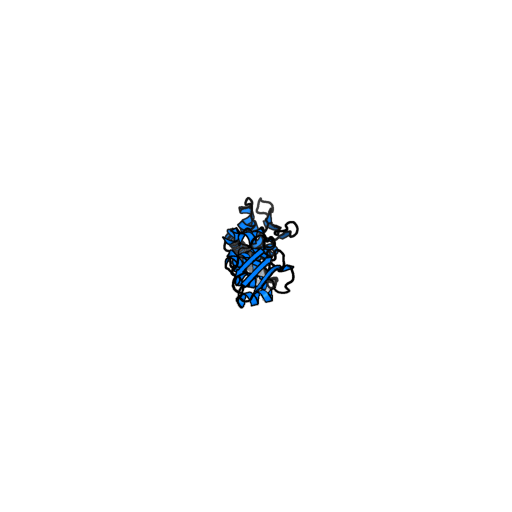C 1
ATOM 2257 O O . VAL A 1 288 ? -78.123 -5.060 63.339 1.00 76.06 288 VAL A O 1
ATOM 2260 N N . LEU A 1 289 ? -76.742 -6.298 62.059 1.00 71.06 289 LEU A N 1
ATOM 2261 C CA . LEU A 1 289 ? -77.762 -7.206 61.515 1.00 71.06 289 LEU A CA 1
ATOM 2262 C C . LEU A 1 289 ? -78.420 -8.063 62.606 1.00 71.06 289 LEU A C 1
ATOM 2264 O O . LEU A 1 289 ? -79.641 -8.183 62.647 1.00 71.06 289 LEU A O 1
ATOM 2268 N N . GLU A 1 290 ? -77.629 -8.590 63.538 1.00 69.12 290 GLU A N 1
ATOM 2269 C CA . GLU A 1 290 ? -78.126 -9.392 64.664 1.00 69.12 290 GLU A CA 1
ATOM 2270 C C . GLU A 1 290 ? -78.978 -8.565 65.647 1.00 69.12 290 GLU A C 1
ATOM 2272 O O . GLU A 1 290 ? -79.866 -9.094 66.300 1.00 69.12 290 GLU A O 1
ATOM 2277 N N . LYS A 1 291 ? -78.756 -7.244 65.720 1.00 59.31 291 LYS A N 1
ATOM 2278 C CA . LYS A 1 291 ? -79.578 -6.308 66.510 1.00 59.31 291 LYS A CA 1
ATOM 2279 C C . LYS A 1 291 ? -80.836 -5.798 65.804 1.00 59.31 291 LYS A C 1
ATOM 2281 O O . LYS A 1 291 ? -81.654 -5.145 66.449 1.00 59.31 291 LYS A O 1
ATOM 2286 N N . THR A 1 292 ? -80.954 -6.006 64.495 1.00 56.31 292 THR A N 1
ATOM 2287 C CA . THR A 1 292 ? -82.092 -5.542 63.680 1.00 56.31 292 THR A CA 1
ATOM 2288 C C . THR A 1 292 ? -83.018 -6.675 63.231 1.00 56.31 292 THR A C 1
ATOM 2290 O O . THR A 1 292 ? -84.009 -6.400 62.555 1.00 56.31 292 THR A O 1
ATOM 2293 N N . THR A 1 293 ? -82.733 -7.911 63.651 1.00 45.31 293 THR A N 1
ATOM 2294 C CA . THR A 1 293 ? -83.611 -9.087 63.532 1.00 45.31 293 THR A CA 1
ATOM 2295 C C . THR A 1 293 ? -84.222 -9.397 64.894 1.00 45.31 293 THR A C 1
ATOM 2297 O O . THR A 1 293 ? -85.402 -9.809 64.929 1.00 45.31 293 THR A O 1
#

Mean predicted aligned error: 9.37 Å